Protein AF-A0A6V7T6S8-F1 (afdb_monomer)

Sequence (263 aa):
MEHEAKELEKKAESLSKKDFFSSFFGTDNTDEVINCYSMAANQYKLAHKWKEAASCILKNAALYKKNSETSYCANAYLEAGNITKKYDKLEAIKYIEEAVKMYATIGRFSNCGKCERNIAEIYEDLFDYNSASSYYKKAAYYFEMDEYSKSVYTQCIYGARDYYIKAGILHIVIGDIVNAKISIDKYSSNDPRFASSREKKFLDNIIDAITEQNIEYFEEIVHEYDRVTKLDNWKIYFLYNIKSKLNVEGNVELTPDGGVDLT

Radius of gyration: 24.43 Å; Cα contacts (8 Å, |Δi|>4): 330; chains: 1; bounding box: 67×34×64 Å

Solvent-a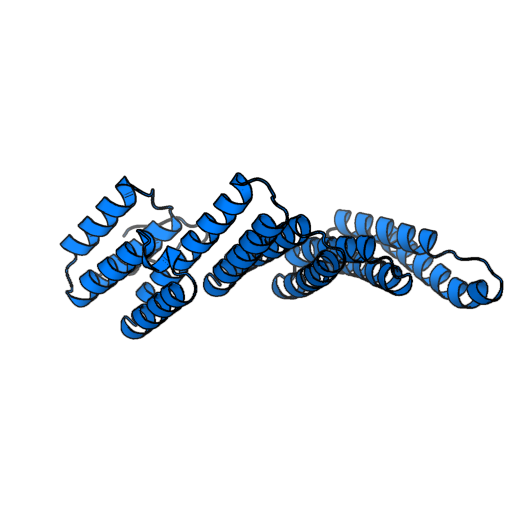ccessible surface area (backbone atoms only — not comparable to full-atom values): 13334 Å² total; per-residue (Å²): 85,61,70,57,18,53,52,29,41,53,49,22,54,54,48,56,59,44,36,72,59,26,63,77,73,77,48,84,55,63,69,61,30,41,49,26,23,52,53,17,20,53,27,18,52,77,57,71,35,43,70,61,16,24,49,29,31,47,55,39,21,52,51,26,53,73,70,67,36,52,72,61,18,20,52,28,26,38,51,24,12,64,42,28,47,78,82,36,59,72,64,12,42,58,31,29,51,52,16,30,56,41,27,51,74,75,66,37,29,57,56,26,15,53,40,31,37,51,47,13,54,51,26,49,78,66,70,37,24,66,59,14,18,54,28,16,46,54,12,22,52,27,17,58,75,56,73,39,61,69,68,60,27,49,50,24,51,51,47,20,50,54,22,48,45,54,39,41,52,50,35,46,58,74,66,43,59,67,61,23,51,54,51,47,52,50,48,26,72,74,32,65,71,46,54,76,29,69,59,46,53,49,53,51,51,45,53,50,21,60,75,69,68,33,64,69,58,38,51,50,53,52,54,58,44,38,74,78,50,76,69,50,72,70,58,49,53,52,52,48,55,42,51,42,67,75,63,72,78,72,85,73,73,79,47,99,83,75,54,82,68,88,117

Nearest PDB structures (foldseek):
  3j97-assembly1_H  TM=6.252E-01  e=2.399E-10  Rattus norvegicus
  6ip1-assembly1_E  TM=6.491E-01  e=1.660E-08  Bos taurus
  8w15-assembly1_B  TM=5.014E-01  e=2.056E-05  Homo sapiens
  6x9o-assembly1_B  TM=4.034E-01  e=4.424E-05  Homo sapiens
  5a7d-assembly2_E  TM=4.575E-01  e=3.518E-04  Drosophila melanogaster

Organism: Plasmodium vinckei (NCBI:txid5860)

pLDDT: mean 86.21, std 13.34, range [36.72, 98.06]

Foldseek 3Di:
DLVQLVVLLVVLVVVVVVQVVCVVVPDHCLVVSLVSLCVSLVVCVVVVVLVSSLVSLVVNLVSCVVVVVLVSNLVSLLVSLVSCCVPHLVVSLVSLVSSLVSCVVVVVLLSNLVSLQVNLVSCVVVVNLVSSLVSLVSSLVSCVVVVHPPVSSVVSNVRSLVSLLSVLLVQVLVVPLVVSVVSLVVSCVVPVCSVPDLSSVLSVQLSVCVVVLPLVSLVVSVVVCCVPPNDDLSRVVSSVSSSCVSVPDDDWDADPVRDTDGD

InterPro domains:
  IPR000744 NSF attachment protein [PF14938] (4-156)
  IPR000744 NSF attachment protein [PF14938] (158-246)
  IPR000744 NSF attachment protein [PR00448] (1-17)
  IPR000744 NSF attachment protein [PR00448] (151-170)
  IPR000744 NSF attachment protein [PR00448] (192-212)
  IPR000744 NSF attachment protein [PR00448] (223-243)
  IPR000744 NSF attachment protein [PTHR13768] (1-156)
  IPR011990 Tetratricopeptide-like helical domain superfamily [G3DSA:1.25.40.10] (3-156)
  IPR011990 Tetratricopeptide-like helical domain superfamily [G3DSA:1.25.40.10] (157-252)
  IPR011990 Tetratricopeptide-like helical domain superfamily [SSF48452] (4-246)

Mean predicted aligned error: 8.75 Å

Structure (mmCIF, N/CA/C/O backbone):
data_AF-A0A6V7T6S8-F1
#
_entry.id   AF-A0A6V7T6S8-F1
#
loop_
_atom_site.group_PDB
_atom_site.id
_atom_site.type_symbol
_atom_site.label_atom_id
_atom_site.label_alt_id
_atom_site.label_comp_id
_atom_site.label_asym_id
_atom_site.label_entity_id
_atom_site.label_seq_id
_atom_site.pdbx_PDB_ins_code
_atom_site.Cartn_x
_atom_site.Cartn_y
_atom_site.Cartn_z
_atom_site.occupancy
_atom_site.B_iso_or_equiv
_atom_site.auth_seq_id
_atom_site.auth_comp_id
_atom_site.auth_asym_id
_atom_site.auth_atom_id
_atom_site.pdbx_PDB_model_num
ATOM 1 N N . MET A 1 1 ? -2.744 -5.510 -33.574 1.00 77.38 1 MET A N 1
ATOM 2 C CA . MET A 1 1 ? -2.360 -5.264 -32.168 1.00 77.38 1 MET A CA 1
ATOM 3 C C . MET A 1 1 ? -1.461 -6.379 -31.633 1.00 77.38 1 MET A C 1
ATOM 5 O O . MET A 1 1 ? -0.262 -6.167 -31.621 1.00 77.38 1 MET A O 1
ATOM 9 N N . GLU A 1 2 ? -1.943 -7.588 -31.297 1.00 85.81 2 GLU A N 1
ATOM 10 C CA . GLU A 1 2 ? -1.053 -8.632 -30.721 1.00 85.81 2 GLU A CA 1
ATOM 11 C C . GLU A 1 2 ? 0.060 -9.107 -31.678 1.00 85.81 2 GLU A C 1
ATOM 13 O O . GLU A 1 2 ? 1.218 -9.208 -31.283 1.00 85.81 2 GLU A O 1
ATOM 18 N N . HIS A 1 3 ? -0.270 -9.372 -32.946 1.00 89.62 3 HIS A N 1
ATOM 19 C CA . HIS A 1 3 ? 0.728 -9.779 -33.944 1.00 89.62 3 HIS A CA 1
ATOM 20 C C . HIS A 1 3 ? 1.826 -8.718 -34.123 1.00 89.62 3 HIS A C 1
ATOM 22 O O . HIS A 1 3 ? 3.004 -9.036 -34.200 1.00 89.62 3 HIS A O 1
ATOM 28 N N . GLU A 1 4 ? 1.435 -7.445 -34.141 1.00 91.69 4 GLU A N 1
ATOM 29 C CA . GLU A 1 4 ? 2.349 -6.309 -34.270 1.00 91.69 4 GLU A CA 1
ATOM 30 C C . GLU A 1 4 ? 3.274 -6.178 -33.050 1.00 91.69 4 GLU A C 1
ATOM 32 O O . GLU A 1 4 ? 4.472 -5.967 -33.212 1.00 91.69 4 GLU A O 1
ATOM 37 N N . ALA A 1 5 ? 2.748 -6.396 -31.838 1.00 91.94 5 ALA A N 1
ATOM 38 C CA . ALA A 1 5 ? 3.545 -6.422 -30.611 1.00 91.94 5 ALA A CA 1
ATOM 39 C C . ALA A 1 5 ? 4.630 -7.512 -30.650 1.00 91.94 5 ALA A C 1
ATOM 41 O O . ALA A 1 5 ? 5.790 -7.243 -30.346 1.00 91.94 5 ALA A O 1
ATOM 42 N N . LYS A 1 6 ? 4.273 -8.723 -31.099 1.00 93.81 6 LYS A N 1
ATOM 43 C CA . LYS A 1 6 ? 5.211 -9.851 -31.232 1.00 93.81 6 LYS A CA 1
ATOM 44 C C . LYS A 1 6 ? 6.320 -9.577 -32.245 1.00 93.81 6 LYS A C 1
ATOM 46 O O . LYS A 1 6 ? 7.467 -9.948 -32.011 1.00 93.81 6 LYS A O 1
ATOM 51 N N . GLU A 1 7 ? 6.002 -8.933 -33.364 1.00 94.44 7 GLU A N 1
ATOM 52 C CA . GLU A 1 7 ? 7.012 -8.559 -34.360 1.00 94.44 7 GLU A CA 1
ATOM 53 C C . GLU A 1 7 ? 7.973 -7.488 -33.820 1.00 94.44 7 GLU A C 1
ATOM 55 O O . GLU A 1 7 ? 9.185 -7.590 -34.024 1.00 94.44 7 GLU A O 1
ATOM 60 N N . LEU A 1 8 ? 7.466 -6.515 -33.056 1.00 94.06 8 LEU A N 1
ATOM 61 C CA . LEU A 1 8 ? 8.294 -5.513 -32.376 1.00 94.06 8 LEU A CA 1
ATOM 62 C C . LEU A 1 8 ? 9.219 -6.140 -31.320 1.00 94.06 8 LEU A C 1
ATOM 64 O O . LEU A 1 8 ? 10.395 -5.780 -31.259 1.00 94.06 8 LEU A O 1
ATOM 68 N N . GLU A 1 9 ? 8.738 -7.110 -30.538 1.00 92.94 9 GLU A N 1
ATOM 69 C CA . GLU A 1 9 ? 9.584 -7.851 -29.591 1.00 92.94 9 GLU A CA 1
ATOM 70 C C . GLU A 1 9 ? 10.680 -8.649 -30.297 1.00 92.94 9 GLU A C 1
ATOM 72 O O . GLU A 1 9 ? 11.847 -8.548 -29.923 1.00 92.94 9 GLU A O 1
ATOM 77 N N . LYS A 1 10 ? 10.340 -9.399 -31.353 1.00 93.56 10 LYS A N 1
ATOM 78 C CA . LYS A 1 10 ? 11.342 -10.134 -32.142 1.00 93.56 10 LYS A CA 1
ATOM 79 C C . LYS A 1 10 ? 12.384 -9.190 -32.732 1.00 93.56 10 LYS A C 1
ATOM 81 O O . LYS A 1 10 ? 13.574 -9.517 -32.736 1.00 93.56 10 LYS A O 1
ATOM 86 N N . LYS A 1 11 ? 11.959 -8.014 -33.214 1.00 93.25 11 LYS A N 1
ATOM 87 C CA . LYS A 1 11 ? 12.875 -6.975 -33.695 1.00 93.25 11 LYS A CA 1
ATOM 88 C C . LYS A 1 11 ? 13.818 -6.542 -32.569 1.00 93.25 11 LYS A C 1
ATOM 90 O O . LYS A 1 11 ? 15.031 -6.591 -32.776 1.00 93.25 11 LYS A O 1
ATOM 95 N N . ALA A 1 12 ? 13.294 -6.212 -31.388 1.00 90.81 12 ALA A N 1
ATOM 96 C CA . ALA A 1 12 ? 14.090 -5.829 -30.220 1.00 90.81 12 ALA A CA 1
ATOM 97 C C . ALA A 1 12 ? 15.101 -6.920 -29.814 1.00 90.81 12 ALA A C 1
ATOM 99 O O . ALA A 1 12 ? 16.275 -6.634 -29.592 1.00 90.81 12 ALA A O 1
ATOM 100 N N . GLU A 1 13 ? 14.683 -8.187 -29.793 1.00 89.88 13 GLU A N 1
ATOM 101 C CA . GLU A 1 13 ? 15.552 -9.328 -29.474 1.00 89.88 13 GLU A CA 1
ATOM 102 C C . GLU A 1 13 ? 16.649 -9.538 -30.524 1.00 89.88 13 GLU A C 1
ATOM 104 O O . GLU A 1 13 ? 17.791 -9.861 -30.188 1.00 89.88 13 GLU A O 1
ATOM 109 N N . SER A 1 14 ? 16.330 -9.328 -31.803 1.00 88.62 14 SER A N 1
ATOM 110 C CA . SER A 1 14 ? 17.313 -9.411 -32.887 1.00 88.62 14 SER A CA 1
ATOM 111 C C . SER A 1 14 ? 18.355 -8.290 -32.817 1.00 88.62 14 SER A C 1
ATOM 113 O O . SER A 1 14 ? 19.535 -8.543 -33.065 1.00 88.62 14 SER A O 1
ATOM 115 N N . LEU A 1 15 ? 17.935 -7.077 -32.443 1.00 85.75 15 LEU A N 1
ATOM 116 C CA . LEU A 1 15 ? 18.810 -5.921 -32.255 1.00 85.75 15 LEU A CA 1
ATOM 117 C C . LEU A 1 15 ? 19.703 -6.107 -31.024 1.00 85.75 15 LEU A C 1
ATOM 119 O O . LEU A 1 15 ? 20.914 -5.954 -31.127 1.00 85.75 15 LEU A O 1
ATOM 123 N N . SER A 1 16 ? 19.147 -6.595 -29.914 1.00 80.19 16 SER A N 1
ATOM 124 C CA . SER A 1 16 ? 19.915 -6.875 -28.696 1.00 80.19 16 SER A CA 1
ATOM 125 C C . SER A 1 16 ? 21.007 -7.938 -28.906 1.00 80.19 16 SER A C 1
ATOM 127 O O . SER A 1 16 ? 22.102 -7.835 -28.353 1.00 80.19 16 SER A O 1
ATOM 129 N N . LYS A 1 17 ? 20.766 -8.943 -29.764 1.00 76.81 17 LYS A N 1
ATOM 130 C CA . LYS A 1 17 ? 21.809 -9.907 -30.173 1.00 76.81 17 LYS A CA 1
ATOM 131 C C . LYS A 1 17 ? 22.908 -9.260 -31.016 1.00 76.81 17 LYS A C 1
ATOM 133 O O . LYS A 1 17 ? 24.058 -9.681 -30.924 1.00 76.81 17 LYS A O 1
ATOM 138 N N . LYS A 1 18 ? 22.568 -8.263 -31.838 1.00 68.56 18 LYS A N 1
ATOM 139 C CA . LYS A 1 18 ? 23.548 -7.496 -32.617 1.00 68.56 18 LYS A CA 1
ATOM 140 C C . LYS A 1 18 ? 24.377 -6.577 -31.726 1.00 68.56 18 LYS A C 1
ATOM 142 O O . LYS A 1 18 ? 25.571 -6.499 -31.980 1.00 68.56 18 LYS A O 1
ATOM 147 N N . ASP A 1 19 ? 23.812 -6.014 -30.656 1.00 62.97 19 ASP A N 1
ATOM 148 C CA . ASP A 1 19 ? 24.550 -5.193 -29.678 1.00 62.97 19 ASP A CA 1
ATOM 149 C C . ASP A 1 19 ? 25.737 -5.936 -29.046 1.00 62.97 19 ASP A C 1
ATOM 151 O O . ASP A 1 19 ? 26.791 -5.345 -28.808 1.00 62.97 19 ASP A O 1
ATOM 155 N N . PHE A 1 20 ? 25.624 -7.256 -28.845 1.00 60.56 20 PHE A N 1
ATOM 156 C CA . PHE A 1 20 ? 26.743 -8.084 -28.375 1.00 60.56 20 PHE A CA 1
ATOM 157 C C . PHE A 1 20 ? 27.923 -8.111 -29.364 1.00 60.56 20 PHE A C 1
ATOM 159 O O . PHE A 1 20 ? 29.077 -8.159 -28.946 1.00 60.56 20 PHE A O 1
ATOM 166 N N . PHE A 1 21 ? 27.649 -8.046 -30.671 1.00 61.41 21 PHE A N 1
ATOM 167 C CA . PHE A 1 21 ? 28.676 -7.993 -31.714 1.00 61.41 21 PHE A CA 1
ATOM 168 C C . PHE A 1 21 ? 29.102 -6.556 -32.051 1.00 61.41 21 PHE A C 1
ATOM 170 O O . PHE A 1 21 ? 30.275 -6.322 -32.326 1.00 61.41 21 PHE A O 1
ATOM 177 N N . SER A 1 22 ? 28.193 -5.579 -32.015 1.00 59.53 22 SER A N 1
ATOM 178 C CA . SER A 1 22 ? 28.455 -4.190 -32.411 1.00 59.53 22 SER A CA 1
ATOM 179 C C . SER A 1 22 ? 29.124 -3.358 -31.318 1.00 59.53 22 SER A C 1
ATOM 181 O O . SER A 1 22 ? 29.887 -2.452 -31.647 1.00 59.53 22 SER A O 1
ATOM 183 N N . SER A 1 23 ? 28.978 -3.722 -30.037 1.00 59.00 23 SER A N 1
ATOM 184 C CA . SER A 1 23 ? 29.778 -3.148 -28.944 1.00 59.00 23 SER A CA 1
ATOM 185 C C . SER A 1 23 ? 31.283 -3.430 -29.099 1.00 59.00 23 SER A C 1
ATOM 187 O O . SER A 1 23 ? 32.091 -2.725 -28.501 1.00 59.00 23 SER A O 1
ATOM 189 N N . PHE A 1 24 ? 31.670 -4.416 -29.921 1.00 59.53 24 PHE A N 1
ATOM 190 C CA . PHE A 1 24 ? 33.062 -4.691 -30.301 1.00 59.53 24 PHE A CA 1
ATOM 191 C C . PHE A 1 24 ? 33.556 -3.797 -31.459 1.00 59.53 24 PHE A C 1
ATOM 193 O O . PHE A 1 24 ? 34.758 -3.628 -31.641 1.00 59.53 24 PHE A O 1
ATOM 200 N N . PHE A 1 25 ? 32.636 -3.193 -32.222 1.00 60.91 25 PHE A N 1
ATOM 201 C CA . PHE A 1 25 ? 32.912 -2.342 -33.390 1.00 60.91 25 PHE A CA 1
ATOM 202 C C . PHE A 1 25 ? 32.383 -0.897 -33.243 1.00 60.91 25 PHE A C 1
ATOM 204 O O . PHE A 1 25 ? 32.405 -0.135 -34.206 1.00 60.91 25 PHE A O 1
ATOM 211 N N . GLY A 1 26 ? 31.937 -0.499 -32.045 1.00 55.06 26 GLY A N 1
ATOM 212 C CA . GLY A 1 26 ? 31.618 0.890 -31.692 1.00 55.06 26 GLY A CA 1
ATOM 213 C C . GLY A 1 26 ? 30.233 1.417 -32.098 1.00 55.06 26 GLY A C 1
ATOM 214 O O . GLY A 1 26 ? 30.062 2.630 -32.144 1.00 55.06 26 GLY A O 1
ATOM 215 N N . THR A 1 27 ? 29.244 0.561 -32.386 1.00 60.28 27 THR A N 1
ATOM 216 C CA . THR A 1 27 ? 27.845 0.983 -32.646 1.00 60.28 27 THR A CA 1
ATOM 217 C C . THR A 1 27 ? 26.900 0.445 -31.566 1.00 60.28 27 THR A C 1
ATOM 219 O O . THR A 1 27 ? 26.803 -0.768 -31.386 1.00 60.28 27 THR A O 1
ATOM 222 N N . ASP A 1 28 ? 26.220 1.339 -30.842 1.00 73.38 28 ASP A N 1
ATOM 223 C CA . ASP A 1 28 ? 25.264 1.024 -29.767 1.00 73.38 28 ASP A CA 1
ATOM 224 C C . ASP A 1 28 ? 23.825 1.245 -30.262 1.00 73.38 28 ASP A C 1
ATOM 226 O O . ASP A 1 28 ? 23.489 2.354 -30.676 1.00 73.38 28 ASP A O 1
ATOM 230 N N . ASN A 1 29 ? 22.983 0.202 -30.248 1.00 83.12 29 ASN A N 1
ATOM 231 C CA . ASN A 1 29 ? 21.572 0.299 -30.648 1.00 83.12 29 ASN A CA 1
ATOM 232 C C . ASN A 1 29 ? 20.609 0.225 -29.449 1.00 83.12 29 ASN A C 1
ATOM 234 O O . ASN A 1 29 ? 19.413 -0.015 -29.647 1.00 83.12 29 ASN A O 1
ATOM 238 N N . THR A 1 30 ? 21.091 0.431 -28.216 1.00 86.50 30 THR A N 1
ATOM 239 C CA . THR A 1 30 ? 20.282 0.254 -26.997 1.00 86.50 30 THR A CA 1
ATOM 240 C C . THR A 1 30 ? 18.994 1.086 -27.015 1.00 86.50 30 THR A C 1
ATOM 242 O O . THR A 1 30 ? 17.927 0.567 -26.678 1.00 86.50 30 THR A O 1
ATOM 245 N N . ASP A 1 31 ? 19.048 2.332 -27.490 1.00 88.81 31 ASP A N 1
ATOM 246 C CA . ASP A 1 31 ? 17.866 3.199 -27.598 1.00 88.81 31 ASP A CA 1
ATOM 247 C C . ASP A 1 31 ? 16.812 2.643 -28.567 1.00 88.81 31 ASP A C 1
ATOM 249 O O . ASP A 1 31 ? 15.607 2.711 -28.301 1.00 88.81 31 ASP A O 1
ATOM 253 N N . GLU A 1 32 ? 17.241 2.036 -29.679 1.00 90.31 32 GLU A N 1
ATOM 254 C CA . GLU A 1 32 ? 16.318 1.415 -30.632 1.00 90.31 32 GLU A CA 1
ATOM 255 C C . GLU A 1 32 ? 15.654 0.172 -30.021 1.00 90.31 32 GLU A C 1
ATOM 257 O O . GLU A 1 32 ? 14.447 -0.034 -30.197 1.00 90.31 32 GLU A O 1
ATOM 262 N N . VAL A 1 33 ? 16.409 -0.627 -29.257 1.00 92.06 33 VAL A N 1
ATOM 263 C CA . VAL A 1 33 ? 15.882 -1.788 -28.521 1.00 92.06 33 VAL A CA 1
ATOM 264 C C . VAL A 1 33 ? 14.830 -1.344 -27.500 1.00 92.06 33 VAL A C 1
ATOM 266 O O . VAL A 1 33 ? 13.722 -1.891 -27.483 1.00 92.06 33 VAL A O 1
ATOM 269 N N . ILE A 1 34 ? 15.142 -0.324 -26.694 1.00 93.31 34 ILE A N 1
ATOM 270 C CA . ILE A 1 34 ? 14.240 0.238 -25.677 1.00 93.31 34 ILE A CA 1
ATOM 271 C C . ILE A 1 34 ? 12.950 0.760 -26.315 1.00 93.31 34 ILE A C 1
ATOM 273 O O . ILE A 1 34 ? 11.844 0.505 -25.814 1.00 93.31 34 ILE A O 1
ATOM 277 N N . ASN A 1 35 ? 13.068 1.470 -27.440 1.00 94.69 35 ASN A N 1
ATOM 278 C CA . ASN A 1 35 ? 11.917 1.988 -28.168 1.00 94.69 35 ASN A CA 1
ATOM 279 C C . ASN A 1 35 ? 11.035 0.849 -28.709 1.00 94.69 35 ASN A C 1
ATOM 281 O O . ASN A 1 35 ? 9.816 0.880 -28.532 1.00 94.69 35 ASN A O 1
ATOM 285 N N . CYS A 1 36 ? 11.631 -0.201 -29.286 1.00 95.38 36 CYS A N 1
ATOM 286 C CA . CYS A 1 36 ? 10.880 -1.357 -29.786 1.00 95.38 36 CYS A CA 1
ATOM 287 C C . CYS A 1 36 ? 10.079 -2.049 -28.671 1.00 95.38 36 CYS A C 1
ATOM 289 O O . CYS A 1 36 ? 8.886 -2.303 -28.847 1.00 95.38 36 CYS A O 1
ATOM 291 N N . TYR A 1 37 ? 10.688 -2.297 -27.506 1.00 96.75 37 TYR A N 1
ATOM 292 C CA . TYR A 1 37 ? 9.973 -2.862 -26.355 1.00 96.75 37 TYR A CA 1
ATOM 293 C C . TYR A 1 37 ? 8.897 -1.920 -25.803 1.00 96.75 37 TYR A C 1
ATOM 295 O O . TYR A 1 37 ? 7.829 -2.386 -25.413 1.00 96.75 37 TYR A O 1
ATOM 303 N N . SER A 1 38 ? 9.123 -0.603 -25.811 1.00 95.94 38 SER A N 1
ATOM 304 C CA . SER A 1 38 ? 8.117 0.381 -25.377 1.00 95.94 38 SER A CA 1
ATOM 305 C C . SER A 1 38 ? 6.891 0.378 -26.296 1.00 95.94 38 SER A C 1
ATOM 307 O O . SER A 1 38 ? 5.747 0.355 -25.832 1.00 95.94 38 SER A O 1
ATOM 309 N N . MET A 1 39 ? 7.116 0.338 -27.612 1.00 96.25 39 MET A N 1
ATOM 310 C CA . MET A 1 39 ? 6.049 0.215 -28.605 1.00 96.25 39 MET A CA 1
ATOM 311 C C . MET A 1 39 ? 5.309 -1.122 -28.466 1.00 96.25 39 MET A C 1
ATOM 313 O O . MET A 1 39 ? 4.076 -1.135 -28.461 1.00 96.25 39 MET A O 1
ATOM 317 N N . ALA A 1 40 ? 6.037 -2.230 -28.284 1.00 96.69 40 ALA A N 1
ATOM 318 C CA . ALA A 1 40 ? 5.445 -3.547 -28.055 1.00 96.69 40 ALA A CA 1
ATOM 319 C C . ALA A 1 40 ? 4.580 -3.569 -26.786 1.00 96.69 40 ALA A C 1
ATOM 321 O O . ALA A 1 40 ? 3.434 -4.017 -26.834 1.00 96.69 40 ALA A O 1
ATOM 322 N N . ALA A 1 41 ? 5.070 -3.005 -25.676 1.00 96.69 41 ALA A N 1
ATOM 323 C CA . ALA A 1 41 ? 4.318 -2.895 -24.429 1.00 96.69 41 ALA A CA 1
ATOM 324 C C . ALA A 1 41 ? 3.001 -2.134 -24.624 1.00 96.69 41 ALA A C 1
ATOM 326 O O . ALA A 1 41 ? 1.958 -2.566 -24.134 1.00 96.69 41 ALA A O 1
ATOM 327 N N . ASN A 1 42 ? 3.018 -1.026 -25.370 1.00 96.06 42 ASN A N 1
ATOM 328 C CA . ASN A 1 42 ? 1.811 -0.255 -25.661 1.00 96.06 42 ASN A CA 1
ATOM 329 C C . ASN A 1 42 ? 0.811 -1.042 -26.519 1.00 96.06 42 ASN A C 1
ATOM 331 O O . ASN A 1 42 ? -0.381 -1.043 -26.213 1.00 96.06 42 ASN A O 1
ATOM 335 N N . GLN A 1 43 ? 1.284 -1.784 -27.522 1.00 97.00 43 GLN A N 1
ATOM 336 C CA . GLN A 1 43 ? 0.429 -2.666 -28.322 1.00 97.00 43 GLN A CA 1
ATOM 337 C C . GLN A 1 43 ? -0.170 -3.809 -27.485 1.00 97.00 43 GLN A C 1
ATOM 339 O O . GLN A 1 43 ? -1.355 -4.123 -27.622 1.00 97.00 43 GLN A O 1
ATOM 344 N N . TYR A 1 44 ? 0.602 -4.390 -26.563 1.00 97.00 44 TYR A N 1
ATOM 345 C CA . TYR A 1 44 ? 0.093 -5.389 -25.622 1.00 97.00 44 TYR A CA 1
ATOM 346 C C . TYR A 1 44 ? -0.939 -4.808 -24.647 1.00 97.00 44 TYR A C 1
ATOM 348 O O . TYR A 1 44 ? -1.956 -5.456 -24.395 1.00 97.00 44 TYR A O 1
ATOM 356 N N . LYS A 1 45 ? -0.752 -3.573 -24.155 1.00 95.44 45 LYS A N 1
ATOM 357 C CA . LYS A 1 45 ? -1.763 -2.873 -23.340 1.00 95.44 45 LYS A CA 1
ATOM 358 C C . LYS A 1 45 ? -3.078 -2.695 -24.107 1.00 95.44 45 LYS A C 1
ATOM 360 O O . LYS A 1 45 ? -4.130 -2.977 -23.542 1.00 95.44 45 LYS A O 1
ATOM 365 N N . LEU A 1 46 ? -3.023 -2.278 -25.378 1.00 95.12 46 LEU A N 1
ATOM 366 C CA . LEU A 1 46 ? -4.209 -2.140 -26.242 1.00 95.12 46 LEU A CA 1
ATOM 367 C C . LEU A 1 46 ? -4.894 -3.487 -26.515 1.00 95.12 46 LEU A C 1
ATOM 369 O O . LEU A 1 46 ? -6.112 -3.555 -26.642 1.00 95.12 46 LEU A O 1
ATOM 373 N N . ALA A 1 47 ? -4.120 -4.571 -26.561 1.00 95.56 47 ALA A N 1
ATOM 374 C CA . ALA A 1 47 ? -4.631 -5.932 -26.693 1.00 95.56 47 ALA A CA 1
ATOM 375 C C . ALA A 1 47 ? -5.073 -6.568 -25.355 1.00 95.56 47 ALA A C 1
ATOM 377 O O . ALA A 1 47 ? -5.401 -7.752 -25.337 1.00 95.56 47 ALA A O 1
ATOM 378 N N . HIS A 1 48 ? -5.058 -5.827 -24.236 1.00 94.56 48 HIS A N 1
ATOM 379 C CA . HIS A 1 48 ? -5.336 -6.330 -22.878 1.00 94.56 48 HIS A CA 1
ATOM 380 C C . HIS A 1 48 ? -4.425 -7.491 -22.420 1.00 94.56 48 HIS A C 1
ATOM 382 O O . HIS A 1 48 ? -4.757 -8.250 -21.508 1.00 94.56 48 HIS A O 1
ATOM 388 N N . LYS A 1 49 ? -3.240 -7.612 -23.023 1.00 96.19 49 LYS A N 1
ATOM 389 C CA . LYS A 1 49 ? -2.200 -8.597 -22.702 1.00 96.19 49 LYS A CA 1
ATOM 390 C C . LYS A 1 49 ? -1.251 -8.030 -21.646 1.00 96.19 49 LYS A C 1
ATOM 392 O O . LYS A 1 49 ? -0.131 -7.609 -21.927 1.00 96.19 49 LYS A O 1
ATOM 397 N N . TRP A 1 50 ? -1.747 -7.920 -20.413 1.00 96.56 50 TRP A N 1
ATOM 398 C CA . TRP A 1 50 ? -1.049 -7.200 -19.339 1.00 96.56 50 TRP A CA 1
ATOM 399 C C . TRP A 1 50 ? 0.271 -7.852 -18.910 1.00 96.56 50 TRP A C 1
ATOM 401 O O . TRP A 1 50 ? 1.216 -7.136 -18.581 1.00 96.56 50 TRP A O 1
ATOM 411 N N . LYS A 1 51 ? 0.355 -9.188 -18.929 1.00 96.75 51 LYS A N 1
ATOM 412 C CA . LYS A 1 51 ? 1.569 -9.929 -18.546 1.00 96.75 51 LYS A CA 1
ATOM 413 C C . LYS A 1 51 ? 2.702 -9.673 -19.536 1.00 96.75 51 LYS A C 1
ATOM 415 O O . LYS A 1 51 ? 3.822 -9.364 -19.143 1.00 96.75 51 LYS A O 1
ATOM 420 N N . GLU A 1 52 ? 2.383 -9.740 -20.820 1.00 96.69 52 GLU A N 1
ATOM 421 C CA . GLU A 1 52 ? 3.299 -9.499 -21.928 1.00 96.69 52 GLU A CA 1
ATOM 422 C C . GLU A 1 52 ? 3.747 -8.030 -21.956 1.00 96.69 52 GLU A C 1
ATOM 424 O O . GLU A 1 52 ? 4.940 -7.747 -22.060 1.00 96.69 52 GLU A O 1
ATOM 429 N N . ALA A 1 53 ? 2.818 -7.092 -21.731 1.00 96.94 53 ALA A N 1
ATOM 430 C CA . ALA A 1 53 ? 3.147 -5.675 -21.592 1.00 96.94 53 ALA A CA 1
ATOM 431 C C . ALA A 1 53 ? 4.126 -5.412 -20.436 1.00 96.94 53 ALA A C 1
ATOM 433 O O . ALA A 1 53 ? 5.113 -4.701 -20.620 1.00 96.94 53 ALA A O 1
ATOM 434 N N . ALA A 1 54 ? 3.880 -5.993 -19.255 1.00 97.25 54 ALA A N 1
ATOM 435 C CA . ALA A 1 54 ? 4.782 -5.863 -18.112 1.00 97.25 54 ALA A CA 1
ATOM 436 C C . ALA A 1 54 ? 6.161 -6.473 -18.411 1.00 97.25 54 ALA A C 1
ATOM 438 O O . ALA A 1 54 ? 7.178 -5.860 -18.095 1.00 97.25 54 ALA A O 1
ATOM 439 N N . SER A 1 55 ? 6.206 -7.629 -19.082 1.00 96.69 55 SER A N 1
ATOM 440 C CA . SER A 1 55 ? 7.459 -8.275 -19.487 1.00 96.69 55 SER A CA 1
ATOM 441 C C . SER A 1 55 ? 8.306 -7.380 -20.400 1.00 96.69 55 SER A C 1
ATOM 443 O O . SER A 1 55 ? 9.494 -7.204 -20.135 1.00 96.69 55 SER A O 1
ATOM 445 N N . CYS A 1 56 ? 7.703 -6.743 -21.411 1.00 97.06 56 CYS A N 1
ATOM 446 C CA . CYS A 1 56 ? 8.382 -5.757 -22.262 1.00 97.06 56 CYS A CA 1
ATOM 447 C C . CYS A 1 56 ? 9.002 -4.607 -21.448 1.00 97.06 56 CYS A C 1
ATOM 449 O O . CYS A 1 56 ? 10.168 -4.265 -21.639 1.00 97.06 56 CYS A O 1
ATOM 451 N N . ILE A 1 57 ? 8.245 -4.024 -20.512 1.00 97.75 57 ILE A N 1
ATOM 452 C CA . ILE A 1 57 ? 8.738 -2.917 -19.679 1.00 97.75 57 ILE A CA 1
ATOM 453 C C . ILE 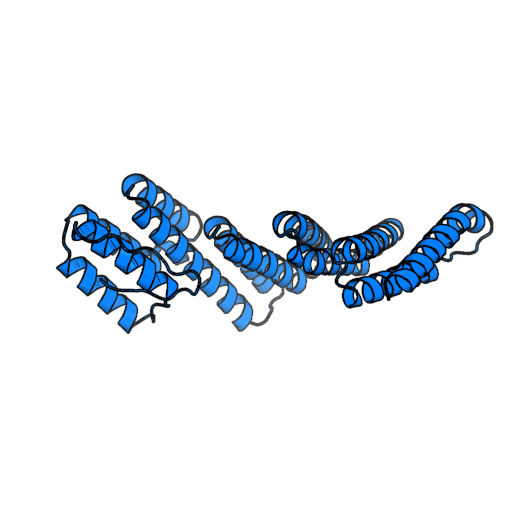A 1 57 ? 9.862 -3.376 -18.736 1.00 97.75 57 ILE A C 1
ATOM 455 O O . ILE A 1 57 ? 10.839 -2.654 -18.547 1.00 97.75 57 ILE A O 1
ATOM 459 N N . LEU A 1 58 ? 9.788 -4.592 -18.189 1.00 97.06 58 LEU A N 1
ATOM 460 C CA . LEU A 1 58 ? 10.862 -5.156 -17.364 1.00 97.06 58 LEU A CA 1
ATOM 461 C C . LEU A 1 58 ? 12.143 -5.413 -18.173 1.00 97.06 58 LEU A C 1
ATOM 463 O O . LEU A 1 58 ? 13.240 -5.209 -17.650 1.00 97.06 58 LEU A O 1
ATOM 467 N N . LYS A 1 59 ? 12.026 -5.794 -19.455 1.00 95.94 59 LYS A N 1
ATOM 468 C CA . LYS A 1 59 ? 13.180 -5.870 -20.369 1.00 95.94 59 LYS A CA 1
ATOM 469 C C . LYS A 1 59 ? 13.831 -4.487 -20.538 1.00 95.94 59 LYS A C 1
ATOM 471 O O . LYS A 1 59 ? 15.053 -4.393 -20.452 1.00 95.94 59 LYS A O 1
ATOM 476 N N . ASN A 1 60 ? 13.043 -3.413 -20.655 1.00 95.44 60 ASN A N 1
ATOM 477 C CA . ASN A 1 60 ? 13.570 -2.039 -20.655 1.00 95.44 60 ASN A CA 1
ATOM 478 C C . ASN A 1 60 ? 14.252 -1.666 -19.337 1.00 95.44 60 ASN A C 1
ATOM 480 O O . ASN A 1 60 ? 15.360 -1.135 -19.353 1.00 95.44 60 ASN A O 1
ATOM 484 N N . ALA A 1 61 ? 13.642 -1.988 -18.194 1.00 95.81 61 ALA A N 1
ATOM 485 C CA . ALA A 1 61 ? 14.245 -1.744 -16.884 1.00 95.81 61 ALA A CA 1
ATOM 486 C C . ALA A 1 61 ? 15.622 -2.425 -16.751 1.00 95.81 61 ALA A C 1
ATOM 488 O O . ALA A 1 61 ? 16.571 -1.820 -16.254 1.00 95.81 61 ALA A O 1
ATOM 489 N N . ALA A 1 62 ? 15.768 -3.655 -17.256 1.00 93.88 62 ALA A N 1
ATOM 490 C CA . ALA A 1 62 ? 17.046 -4.363 -17.263 1.00 93.88 62 ALA A CA 1
ATOM 491 C C . ALA A 1 62 ? 18.115 -3.662 -18.125 1.00 93.88 62 ALA A C 1
ATOM 493 O O . ALA A 1 62 ? 19.277 -3.597 -17.716 1.00 93.88 62 ALA A O 1
ATOM 494 N N . LEU A 1 63 ? 17.729 -3.101 -19.278 1.00 92.12 63 LEU A N 1
ATOM 495 C CA . LEU A 1 63 ? 18.627 -2.318 -20.137 1.00 92.12 63 LEU A CA 1
ATOM 496 C C . LEU A 1 63 ? 19.064 -1.019 -19.451 1.00 92.12 63 LEU A C 1
ATOM 498 O O . LEU A 1 63 ? 20.263 -0.764 -19.342 1.00 92.12 63 LEU A O 1
ATOM 502 N N . TYR A 1 64 ? 18.124 -0.260 -18.881 1.00 94.50 64 TYR A N 1
ATOM 503 C CA . TYR A 1 64 ? 18.446 0.946 -18.111 1.00 94.50 64 TYR A CA 1
ATOM 504 C C . TYR A 1 64 ? 19.373 0.649 -16.931 1.00 94.50 64 TYR A C 1
ATOM 506 O O . TYR A 1 64 ? 20.318 1.392 -16.669 1.00 94.50 64 TYR A O 1
ATOM 514 N N . LYS A 1 65 ? 19.156 -0.474 -16.236 1.00 92.56 65 LYS A N 1
ATOM 515 C CA . LYS A 1 65 ? 20.030 -0.914 -15.144 1.00 92.56 65 LYS A CA 1
ATOM 516 C C . LYS A 1 65 ? 21.448 -1.216 -15.631 1.00 92.56 65 LYS A C 1
ATOM 518 O O . LYS A 1 65 ? 22.403 -0.827 -14.964 1.00 92.56 65 LYS A O 1
ATOM 523 N N . LYS A 1 66 ? 21.594 -1.879 -16.783 1.00 90.19 66 LYS A N 1
ATOM 524 C CA . LYS A 1 66 ? 22.898 -2.180 -17.396 1.00 90.19 66 LYS A CA 1
ATOM 525 C C . LYS A 1 66 ? 23.653 -0.903 -17.778 1.00 90.19 66 LYS A C 1
ATOM 527 O O . LYS A 1 66 ? 24.857 -0.827 -17.550 1.00 90.19 66 LYS A O 1
ATOM 532 N N . ASN A 1 67 ? 22.940 0.103 -18.275 1.00 89.25 67 ASN A N 1
ATOM 533 C CA . ASN A 1 67 ? 23.518 1.384 -18.687 1.00 89.25 67 ASN A CA 1
ATOM 534 C C . ASN A 1 67 ? 23.691 2.378 -17.523 1.00 89.25 67 ASN A C 1
ATOM 536 O O . ASN A 1 67 ? 24.067 3.524 -17.742 1.00 89.25 67 ASN A O 1
ATOM 540 N N . SER A 1 68 ? 23.458 1.950 -16.274 1.00 90.31 68 SER A N 1
ATOM 541 C CA . SER A 1 68 ? 23.524 2.802 -15.073 1.00 90.31 68 SER A CA 1
ATOM 542 C C . SER A 1 68 ? 22.559 4.000 -15.097 1.00 90.31 68 SER A C 1
ATOM 544 O O . SER A 1 68 ? 22.756 5.001 -14.408 1.00 90.31 68 SER A O 1
ATOM 546 N N . GLU A 1 69 ? 21.464 3.884 -15.847 1.00 92.62 69 GLU A N 1
ATOM 547 C CA . GLU A 1 69 ? 20.422 4.897 -15.977 1.00 92.62 69 GLU A CA 1
ATOM 548 C C . GLU A 1 69 ? 19.355 4.758 -14.880 1.00 92.62 69 GLU A C 1
ATOM 550 O O . GLU A 1 69 ? 18.190 4.430 -15.119 1.00 92.62 69 GLU A O 1
ATOM 555 N N . THR A 1 70 ? 19.747 5.018 -13.632 1.00 94.25 70 THR A N 1
ATOM 556 C CA . THR A 1 70 ? 18.909 4.760 -12.446 1.00 94.25 70 THR A CA 1
ATOM 557 C C . THR A 1 70 ? 17.547 5.463 -12.485 1.00 94.25 70 THR A C 1
ATOM 559 O O . THR A 1 70 ? 16.549 4.882 -12.066 1.00 94.25 70 THR A O 1
ATOM 562 N N . SER A 1 71 ? 17.472 6.690 -13.018 1.00 94.44 71 SER A N 1
ATOM 563 C CA . SER A 1 71 ? 16.200 7.430 -13.109 1.00 94.44 71 SER A CA 1
ATOM 564 C C . SER A 1 71 ? 15.201 6.761 -14.060 1.00 94.44 71 SER A C 1
ATOM 566 O O . SER A 1 71 ? 14.030 6.611 -13.711 1.00 94.44 71 SER A O 1
ATOM 568 N N . TYR A 1 72 ? 15.653 6.341 -15.245 1.00 95.12 72 TYR A N 1
ATOM 569 C CA . TYR A 1 72 ? 14.801 5.665 -16.225 1.00 95.12 72 TYR A CA 1
ATOM 570 C C . TYR A 1 72 ? 14.432 4.253 -15.766 1.00 95.12 72 TYR A C 1
ATOM 572 O O . TYR A 1 72 ? 13.277 3.848 -15.888 1.00 95.12 72 TYR A O 1
ATOM 580 N N . CYS A 1 73 ? 15.374 3.553 -15.132 1.00 96.62 73 CYS A N 1
ATOM 581 C CA . CYS A 1 73 ? 15.138 2.249 -14.523 1.00 96.62 73 CYS A CA 1
ATOM 582 C C . CYS A 1 73 ? 14.026 2.302 -13.458 1.00 96.62 73 CYS A C 1
ATOM 584 O O . CYS A 1 73 ? 13.083 1.513 -13.515 1.00 96.62 73 CYS A O 1
ATOM 586 N N . ALA A 1 74 ? 14.072 3.283 -12.548 1.00 96.94 74 ALA A N 1
ATOM 587 C CA . ALA A 1 74 ? 13.042 3.473 -11.523 1.00 96.94 74 ALA A CA 1
ATOM 588 C C . ALA A 1 74 ? 11.649 3.715 -12.134 1.00 96.94 74 ALA A C 1
ATOM 590 O O . ALA A 1 74 ? 10.669 3.101 -11.710 1.00 96.94 74 ALA A O 1
ATOM 591 N N . ASN A 1 75 ? 11.566 4.564 -13.167 1.00 96.69 75 ASN A N 1
ATOM 592 C CA . ASN A 1 75 ? 10.314 4.822 -13.884 1.00 96.69 75 ASN A CA 1
ATOM 593 C C . ASN A 1 75 ? 9.765 3.545 -14.543 1.00 96.69 75 ASN A C 1
ATOM 595 O O . ASN A 1 75 ? 8.569 3.276 -14.447 1.00 96.69 75 ASN A O 1
ATOM 599 N N . ALA A 1 76 ? 10.632 2.744 -15.173 1.00 97.38 76 ALA A N 1
ATOM 600 C CA . ALA A 1 76 ? 10.242 1.492 -15.816 1.00 97.38 76 ALA A CA 1
ATOM 601 C C . ALA A 1 76 ? 9.723 0.461 -14.797 1.00 97.38 76 ALA A C 1
ATOM 603 O O . ALA A 1 76 ? 8.692 -0.166 -15.033 1.00 97.38 76 ALA A O 1
ATOM 604 N N . TYR A 1 77 ? 10.366 0.324 -13.633 1.00 98.06 77 TYR A N 1
ATOM 605 C CA . TYR A 1 77 ? 9.867 -0.540 -12.556 1.00 98.06 77 TYR A CA 1
ATOM 606 C C . TYR A 1 77 ? 8.510 -0.078 -12.007 1.00 98.06 77 TYR A C 1
ATOM 608 O O . TYR A 1 77 ? 7.617 -0.904 -11.807 1.00 98.06 77 TYR A O 1
ATOM 616 N N . LEU A 1 78 ? 8.314 1.232 -11.825 1.00 97.44 78 LEU A N 1
ATOM 617 C CA . LEU A 1 78 ? 7.024 1.783 -11.404 1.00 97.44 78 LEU A CA 1
ATOM 618 C C . LEU A 1 78 ? 5.927 1.511 -12.446 1.00 97.44 78 LEU A C 1
ATOM 620 O O . LEU A 1 78 ? 4.812 1.121 -12.094 1.00 97.44 78 LEU A O 1
ATOM 624 N N . GLU A 1 79 ? 6.233 1.683 -13.732 1.00 96.88 79 GLU A N 1
ATOM 625 C CA . GLU A 1 79 ? 5.309 1.361 -14.818 1.00 96.88 79 GLU A CA 1
ATOM 626 C C . GLU A 1 79 ? 4.977 -0.138 -14.857 1.00 96.88 79 GLU A C 1
ATOM 628 O O . GLU A 1 79 ? 3.798 -0.500 -14.924 1.00 96.88 79 GLU A O 1
ATOM 633 N N . ALA A 1 80 ? 5.983 -1.010 -14.746 1.00 97.19 80 ALA A N 1
ATOM 634 C CA . ALA A 1 80 ? 5.789 -2.455 -14.672 1.00 97.19 80 ALA A CA 1
ATOM 635 C C . ALA A 1 80 ? 4.901 -2.845 -13.483 1.00 97.19 80 ALA A C 1
ATOM 637 O O . ALA A 1 80 ? 3.978 -3.644 -13.653 1.00 97.19 80 ALA A O 1
ATOM 638 N N . GLY A 1 81 ? 5.114 -2.244 -12.308 1.00 97.12 81 GLY A N 1
ATOM 639 C CA . GLY A 1 81 ? 4.262 -2.424 -11.130 1.00 97.12 81 GLY A CA 1
ATOM 640 C C . GLY A 1 81 ? 2.809 -2.015 -11.389 1.00 97.12 81 GLY A C 1
ATOM 641 O O . GLY A 1 81 ? 1.889 -2.794 -11.142 1.00 97.12 81 GLY A O 1
ATOM 642 N N . ASN A 1 82 ? 2.587 -0.843 -11.989 1.00 95.69 82 ASN A N 1
ATOM 643 C CA . ASN A 1 82 ? 1.243 -0.355 -12.322 1.00 95.69 82 ASN A CA 1
ATOM 644 C C . ASN A 1 82 ? 0.498 -1.254 -13.323 1.00 95.69 82 ASN A C 1
ATOM 646 O O . ASN A 1 82 ? -0.715 -1.437 -13.202 1.00 95.69 82 ASN A O 1
ATOM 650 N N . ILE A 1 83 ? 1.202 -1.821 -14.307 1.00 96.62 83 ILE A N 1
ATOM 651 C CA . ILE A 1 83 ? 0.623 -2.796 -15.243 1.00 96.62 83 ILE A CA 1
ATOM 652 C C . ILE A 1 83 ? 0.325 -4.110 -14.513 1.00 96.62 83 ILE A C 1
ATOM 654 O O . ILE A 1 83 ? -0.761 -4.669 -14.665 1.00 96.62 83 ILE A O 1
ATOM 658 N N . THR A 1 84 ? 1.278 -4.583 -13.709 1.00 97.19 84 THR A N 1
ATOM 659 C CA . THR A 1 84 ? 1.209 -5.870 -13.005 1.00 97.19 84 THR A CA 1
ATOM 660 C C . THR A 1 84 ? 0.071 -5.907 -11.996 1.00 97.19 84 THR A C 1
ATOM 662 O O . THR A 1 84 ? -0.631 -6.913 -11.918 1.00 97.19 84 THR A O 1
ATOM 665 N N . LYS A 1 85 ? -0.247 -4.768 -11.365 1.00 95.94 85 LYS A N 1
ATOM 666 C CA . LYS A 1 85 ? -1.395 -4.611 -10.455 1.00 95.94 85 LYS A CA 1
ATOM 667 C C . LYS A 1 85 ? -2.728 -5.080 -11.059 1.00 95.94 85 LYS A C 1
ATOM 669 O O . LYS A 1 85 ? -3.621 -5.484 -10.322 1.00 95.94 85 LYS A O 1
ATOM 674 N N . LYS A 1 86 ? -2.870 -5.062 -12.391 1.00 93.44 86 LYS A N 1
ATOM 675 C CA . LYS A 1 86 ? -4.092 -5.499 -13.090 1.00 93.44 86 LYS A CA 1
ATOM 676 C C . LYS A 1 86 ? -4.331 -7.009 -13.065 1.00 93.44 86 LYS A C 1
ATOM 678 O O . LYS A 1 86 ? -5.441 -7.429 -13.376 1.00 93.44 86 LYS A O 1
ATOM 683 N N . TYR A 1 87 ? -3.314 -7.816 -12.770 1.00 94.38 87 TYR A N 1
ATOM 684 C CA . TYR A 1 87 ? -3.433 -9.278 -12.772 1.00 94.38 87 TYR A CA 1
ATOM 685 C C . TYR A 1 87 ? -2.742 -9.962 -11.587 1.00 94.38 87 TYR A C 1
ATOM 687 O O . TYR A 1 87 ? -3.114 -11.085 -11.260 1.00 94.38 87 TYR A O 1
ATOM 695 N N . ASP A 1 88 ? -1.757 -9.321 -10.956 1.00 96.44 88 ASP A N 1
ATOM 696 C CA . ASP A 1 88 ? -1.054 -9.827 -9.779 1.00 96.44 88 ASP A CA 1
ATOM 697 C C . ASP A 1 88 ? -0.645 -8.660 -8.865 1.00 96.44 88 ASP A C 1
ATOM 699 O O . ASP A 1 88 ? 0.321 -7.935 -9.107 1.00 96.44 88 ASP A O 1
ATOM 703 N N . LYS A 1 89 ? -1.423 -8.457 -7.800 1.00 95.19 89 LYS A N 1
ATOM 704 C CA . LYS A 1 89 ? -1.207 -7.376 -6.831 1.00 95.19 89 LYS A CA 1
ATOM 705 C C . LYS A 1 89 ? 0.080 -7.568 -6.016 1.00 95.19 89 LYS A C 1
ATOM 707 O O . LYS A 1 89 ? 0.763 -6.586 -5.744 1.00 95.19 89 LYS A O 1
ATOM 712 N N . LEU A 1 90 ? 0.435 -8.803 -5.652 1.00 94.62 90 LEU A N 1
ATOM 713 C CA . LEU A 1 90 ? 1.608 -9.078 -4.812 1.00 94.62 90 LEU A CA 1
ATOM 714 C C . LEU A 1 90 ? 2.911 -8.949 -5.604 1.00 94.62 90 LEU A C 1
ATOM 716 O O . LEU A 1 90 ? 3.893 -8.405 -5.099 1.00 94.62 90 LEU A O 1
ATOM 720 N N . GLU A 1 91 ? 2.920 -9.397 -6.858 1.00 96.00 91 GLU A N 1
ATOM 721 C CA . GLU A 1 91 ? 4.073 -9.206 -7.740 1.00 96.00 91 GLU A CA 1
ATOM 722 C C . GLU A 1 91 ? 4.283 -7.720 -8.076 1.00 96.00 91 GLU A C 1
ATOM 724 O O . GLU A 1 91 ? 5.419 -7.247 -8.110 1.00 96.00 91 GLU A O 1
ATOM 729 N N . ALA A 1 92 ? 3.200 -6.949 -8.230 1.00 97.12 92 ALA A N 1
ATOM 730 C CA . ALA A 1 92 ? 3.282 -5.506 -8.453 1.00 97.12 92 ALA A CA 1
ATOM 731 C C . ALA A 1 92 ? 4.027 -4.773 -7.327 1.00 97.12 92 ALA A C 1
ATOM 733 O O . ALA A 1 92 ? 4.828 -3.881 -7.615 1.00 97.12 92 ALA A O 1
ATOM 734 N N . ILE A 1 93 ? 3.804 -5.169 -6.067 1.00 97.31 93 ILE A N 1
ATOM 735 C CA . ILE A 1 93 ? 4.489 -4.587 -4.903 1.00 97.31 93 ILE A CA 1
ATOM 736 C C . ILE A 1 93 ? 6.004 -4.729 -5.053 1.00 97.31 93 ILE A C 1
ATOM 738 O O . ILE A 1 93 ? 6.712 -3.739 -4.897 1.00 97.31 93 ILE A O 1
ATOM 742 N N . LYS A 1 94 ? 6.503 -5.908 -5.451 1.00 97.12 94 LYS A N 1
ATOM 743 C CA . LYS A 1 94 ? 7.947 -6.144 -5.623 1.00 97.12 94 LYS A CA 1
ATOM 744 C C . LYS A 1 94 ? 8.572 -5.164 -6.618 1.00 97.12 94 LYS A C 1
ATOM 746 O O . LYS A 1 94 ? 9.644 -4.624 -6.361 1.00 97.12 94 LYS A O 1
ATOM 751 N N . TYR A 1 95 ? 7.902 -4.903 -7.743 1.00 97.75 95 TYR A N 1
ATOM 752 C CA . TYR A 1 95 ? 8.404 -3.952 -8.741 1.00 97.75 95 TYR A CA 1
ATOM 753 C C . TYR A 1 95 ? 8.362 -2.506 -8.240 1.00 97.75 95 TYR A C 1
ATOM 755 O O . TYR A 1 95 ? 9.305 -1.752 -8.474 1.00 97.75 95 TYR A O 1
ATOM 763 N N . ILE A 1 96 ? 7.313 -2.117 -7.512 1.00 97.75 96 ILE A N 1
ATOM 764 C CA . ILE A 1 96 ? 7.220 -0.767 -6.941 1.00 97.75 96 ILE A CA 1
ATOM 765 C C . ILE A 1 96 ? 8.278 -0.568 -5.841 1.00 97.75 96 ILE A C 1
ATOM 767 O O . ILE A 1 96 ? 8.886 0.498 -5.777 1.00 97.75 96 ILE A O 1
ATOM 771 N N . GLU A 1 97 ? 8.574 -1.584 -5.027 1.00 97.44 97 GLU A N 1
ATOM 772 C CA . GLU A 1 97 ? 9.643 -1.527 -4.019 1.00 97.44 97 GLU A CA 1
ATOM 773 C C . GLU A 1 97 ? 11.034 -1.367 -4.646 1.00 97.44 97 GLU A C 1
ATOM 775 O O . GLU A 1 97 ? 11.855 -0.598 -4.140 1.00 97.44 97 GLU A O 1
ATOM 780 N N . GLU A 1 98 ? 11.306 -2.033 -5.772 1.00 97.00 98 GLU A N 1
ATOM 781 C CA . GLU A 1 98 ? 12.539 -1.796 -6.532 1.00 97.00 98 GLU A CA 1
ATOM 782 C C . GLU A 1 98 ? 12.617 -0.347 -7.040 1.00 97.00 98 GLU A C 1
ATOM 784 O O . GLU A 1 98 ? 13.668 0.289 -6.915 1.00 97.00 98 GLU A O 1
ATOM 789 N N . ALA A 1 99 ? 11.504 0.224 -7.516 1.00 97.50 99 ALA A N 1
ATOM 790 C CA . ALA A 1 99 ? 11.452 1.637 -7.894 1.00 97.50 99 ALA A CA 1
ATOM 791 C C . ALA A 1 99 ? 11.733 2.571 -6.698 1.00 97.50 99 ALA A C 1
ATOM 793 O O . ALA A 1 99 ? 12.501 3.523 -6.846 1.00 97.50 99 ALA A O 1
ATOM 794 N N . VAL A 1 100 ? 11.186 2.285 -5.506 1.00 97.00 100 VAL A N 1
ATOM 795 C CA . VAL A 1 100 ? 11.454 3.053 -4.270 1.00 97.00 100 VAL A CA 1
ATOM 796 C C . VAL A 1 100 ? 12.945 3.059 -3.941 1.00 97.00 100 VAL A C 1
ATOM 798 O O . VAL A 1 100 ? 13.510 4.131 -3.720 1.00 97.00 100 VAL A O 1
ATOM 801 N N . LYS A 1 101 ? 13.607 1.893 -3.956 1.00 96.31 101 LYS A N 1
ATOM 802 C CA . LYS A 1 101 ? 15.054 1.789 -3.677 1.00 96.31 101 LYS A CA 1
ATOM 803 C C . LYS A 1 101 ? 15.868 2.670 -4.625 1.00 96.31 101 LYS A C 1
ATOM 805 O O . LYS A 1 101 ? 16.782 3.378 -4.194 1.00 96.31 101 LYS A O 1
ATOM 810 N N . MET A 1 102 ? 15.518 2.662 -5.910 1.00 96.12 102 MET A N 1
ATOM 811 C CA . MET A 1 102 ? 16.206 3.466 -6.919 1.00 96.12 102 MET A CA 1
ATOM 812 C C . MET A 1 102 ? 15.943 4.961 -6.737 1.00 96.12 102 MET A C 1
ATOM 814 O O . MET A 1 102 ? 16.902 5.730 -6.707 1.00 96.12 102 MET A O 1
ATOM 818 N N . TYR A 1 103 ? 14.683 5.375 -6.553 1.00 95.81 103 TYR A N 1
ATOM 819 C CA . TYR A 1 103 ? 14.335 6.778 -6.304 1.00 95.81 103 TYR A CA 1
ATOM 820 C C . TYR A 1 103 ? 14.993 7.327 -5.037 1.00 95.81 103 TYR A C 1
ATOM 822 O O . TYR A 1 103 ? 15.488 8.454 -5.061 1.00 95.81 103 TYR A O 1
ATOM 830 N N . ALA A 1 104 ? 15.058 6.531 -3.967 1.00 93.75 104 ALA A N 1
ATOM 831 C CA . ALA A 1 104 ? 15.719 6.914 -2.725 1.00 93.75 104 ALA A CA 1
ATOM 832 C C . ALA A 1 104 ? 17.223 7.133 -2.941 1.00 93.75 104 ALA A C 1
ATOM 834 O O . ALA A 1 104 ? 17.769 8.127 -2.470 1.00 93.75 104 ALA A O 1
ATOM 835 N N . THR A 1 105 ? 17.873 6.258 -3.718 1.00 93.50 105 THR A N 1
ATOM 836 C CA . THR A 1 105 ? 19.308 6.367 -4.039 1.00 93.50 105 THR A CA 1
ATOM 837 C C . THR A 1 105 ? 19.640 7.661 -4.787 1.00 93.50 105 THR A C 1
ATOM 839 O O . THR A 1 105 ? 20.687 8.256 -4.554 1.00 93.50 105 THR A O 1
ATOM 842 N N . ILE A 1 106 ? 18.745 8.122 -5.667 1.00 93.44 106 ILE A N 1
ATOM 843 C CA . ILE A 1 106 ? 18.925 9.370 -6.430 1.00 93.44 106 ILE A CA 1
ATOM 844 C C . ILE A 1 106 ? 18.299 10.601 -5.750 1.00 93.44 106 ILE A C 1
ATOM 846 O O . ILE A 1 106 ? 18.205 11.655 -6.377 1.00 93.44 106 ILE A O 1
ATOM 850 N N . GLY A 1 107 ? 17.833 10.474 -4.503 1.00 90.38 107 GLY A N 1
ATOM 851 C CA . GLY A 1 107 ? 17.273 11.578 -3.716 1.00 90.38 107 GLY A CA 1
ATOM 852 C C . GLY A 1 107 ? 15.902 12.090 -4.172 1.00 90.38 107 GLY A C 1
ATOM 853 O O . GLY A 1 107 ? 15.513 13.193 -3.806 1.00 90.38 107 GLY A O 1
ATOM 854 N N . ARG A 1 108 ? 15.140 11.326 -4.969 1.00 90.75 108 ARG A N 1
ATOM 855 C CA . ARG A 1 108 ? 13.786 11.715 -5.417 1.00 90.75 108 ARG A CA 1
ATOM 856 C C . ARG A 1 108 ? 12.715 11.277 -4.412 1.00 90.75 108 ARG A C 1
ATOM 858 O O . ARG A 1 108 ? 11.872 10.433 -4.724 1.00 90.75 108 ARG A O 1
ATOM 865 N N . PHE A 1 109 ? 12.729 11.856 -3.214 1.00 89.56 109 PHE A N 1
ATOM 866 C CA . PHE A 1 109 ? 11.871 11.427 -2.101 1.00 89.56 109 PHE A CA 1
ATOM 867 C C . PHE A 1 109 ? 10.367 11.610 -2.364 1.00 89.56 109 PHE A C 1
ATOM 869 O O . PHE A 1 109 ? 9.594 10.716 -2.023 1.00 89.56 109 PHE A O 1
ATOM 876 N N . SER A 1 110 ? 9.926 12.654 -3.081 1.00 87.88 110 SER A N 1
ATOM 877 C CA . SER A 1 110 ? 8.519 12.767 -3.514 1.00 87.88 110 SER A CA 1
ATOM 878 C C . SER A 1 110 ? 8.052 11.556 -4.336 1.00 87.88 110 SER A C 1
ATOM 880 O O . SER A 1 110 ? 6.916 11.095 -4.187 1.00 87.88 110 SER A O 1
ATOM 882 N N . ASN A 1 111 ? 8.920 10.989 -5.182 1.00 91.62 111 ASN A N 1
ATOM 883 C CA . ASN A 1 111 ? 8.581 9.788 -5.946 1.00 91.62 111 ASN A CA 1
ATOM 884 C C . ASN A 1 111 ? 8.548 8.541 -5.058 1.00 91.62 111 ASN A C 1
ATOM 886 O O . ASN A 1 111 ? 7.646 7.724 -5.237 1.00 91.62 111 ASN A O 1
ATOM 890 N N . CYS A 1 112 ? 9.446 8.426 -4.072 1.00 92.88 112 CYS A N 1
ATOM 891 C CA . CYS A 1 112 ? 9.356 7.380 -3.050 1.00 92.88 112 CYS A CA 1
ATOM 892 C C . CYS A 1 112 ? 8.004 7.442 -2.333 1.00 92.88 112 CYS A C 1
ATOM 894 O O . CYS A 1 112 ? 7.291 6.446 -2.301 1.00 92.88 112 CYS A O 1
ATOM 896 N N . GLY A 1 113 ? 7.596 8.626 -1.863 1.00 89.12 113 GLY A N 1
ATOM 897 C CA . GLY A 1 113 ? 6.313 8.815 -1.184 1.00 89.12 113 GLY A CA 1
ATOM 898 C C . GLY A 1 113 ? 5.114 8.390 -2.038 1.00 89.12 113 GLY A C 1
ATOM 899 O O . GLY A 1 113 ? 4.214 7.701 -1.559 1.00 89.12 113 GLY A O 1
ATOM 900 N N . LYS A 1 114 ? 5.114 8.724 -3.336 1.00 90.62 114 LYS A N 1
ATOM 901 C CA . LYS A 1 114 ? 4.065 8.281 -4.275 1.00 90.62 114 LYS A CA 1
ATOM 902 C C . LYS A 1 114 ? 4.048 6.763 -4.464 1.00 90.62 114 LYS A C 1
ATOM 904 O O . LYS A 1 114 ? 2.967 6.187 -4.549 1.00 90.62 114 LYS A O 1
ATOM 909 N N . CYS A 1 115 ? 5.217 6.132 -4.542 1.00 94.88 115 CYS A N 1
ATOM 910 C CA . CYS A 1 115 ? 5.340 4.683 -4.692 1.00 94.88 115 CYS A CA 1
ATOM 911 C C . CYS A 1 115 ? 4.869 3.945 -3.432 1.00 94.88 115 CYS A C 1
ATOM 913 O O . CYS A 1 115 ? 4.048 3.039 -3.537 1.00 94.88 115 CYS A O 1
ATOM 915 N N . GLU A 1 116 ? 5.307 4.381 -2.249 1.00 94.12 116 GLU A N 1
ATOM 916 C CA . GLU A 1 116 ? 4.884 3.808 -0.963 1.00 94.12 116 GLU A CA 1
ATOM 917 C C . GLU A 1 116 ? 3.367 3.948 -0.764 1.00 94.12 116 GLU A C 1
ATOM 919 O O . GLU A 1 116 ? 2.706 3.010 -0.325 1.00 94.12 116 GLU A O 1
ATOM 924 N N . ARG A 1 117 ? 2.781 5.080 -1.181 1.00 90.06 117 ARG A N 1
ATOM 925 C CA . ARG A 1 117 ? 1.322 5.263 -1.187 1.00 90.06 117 ARG A CA 1
ATOM 926 C C . ARG A 1 117 ? 0.614 4.273 -2.115 1.00 90.06 117 ARG A C 1
ATOM 928 O O . ARG A 1 117 ? -0.399 3.714 -1.724 1.00 90.06 117 ARG A O 1
ATOM 935 N N . ASN A 1 118 ? 1.147 4.025 -3.312 1.00 93.62 118 ASN A N 1
ATOM 936 C CA . ASN A 1 118 ? 0.584 3.040 -4.244 1.00 93.62 118 ASN A CA 1
ATOM 937 C C . ASN A 1 118 ? 0.646 1.616 -3.665 1.00 93.62 118 ASN A C 1
ATOM 939 O O . ASN A 1 118 ? -0.318 0.869 -3.783 1.00 93.62 118 ASN A O 1
ATOM 943 N N . ILE A 1 119 ? 1.739 1.247 -2.984 1.00 95.31 119 ILE A N 1
ATOM 944 C CA . ILE A 1 119 ? 1.824 -0.038 -2.269 1.00 95.31 119 ILE A CA 1
ATOM 945 C C . ILE A 1 119 ? 0.759 -0.110 -1.170 1.00 95.31 119 ILE A C 1
ATOM 947 O O . ILE A 1 119 ? 0.096 -1.134 -1.016 1.00 95.31 119 ILE A O 1
ATOM 951 N N . ALA A 1 120 ? 0.559 0.980 -0.432 1.00 90.06 120 ALA A N 1
ATOM 952 C CA . ALA A 1 120 ? -0.456 1.037 0.607 1.00 90.06 120 ALA A CA 1
ATOM 953 C C . ALA A 1 120 ? -1.882 0.860 0.053 1.00 90.06 120 ALA A C 1
ATOM 955 O O . ALA A 1 120 ? -2.655 0.090 0.616 1.00 90.06 120 ALA A O 1
ATOM 956 N N . GLU A 1 121 ? -2.194 1.499 -1.080 1.00 89.81 121 GLU A N 1
ATOM 957 C CA . GLU A 1 121 ? -3.453 1.315 -1.817 1.00 89.81 121 GLU A CA 1
ATOM 958 C C . GLU A 1 121 ? -3.622 -0.145 -2.283 1.00 89.81 121 GLU A C 1
ATOM 960 O O . GLU A 1 121 ? -4.721 -0.681 -2.218 1.00 89.81 121 GLU A O 1
ATOM 965 N N . ILE A 1 122 ? -2.545 -0.839 -2.688 1.00 93.12 122 ILE A N 1
ATOM 966 C CA . ILE A 1 122 ? -2.604 -2.277 -3.022 1.00 93.12 122 ILE A CA 1
ATOM 967 C C . ILE A 1 122 ? -2.949 -3.128 -1.791 1.00 93.12 122 ILE A C 1
ATOM 969 O O . ILE A 1 122 ?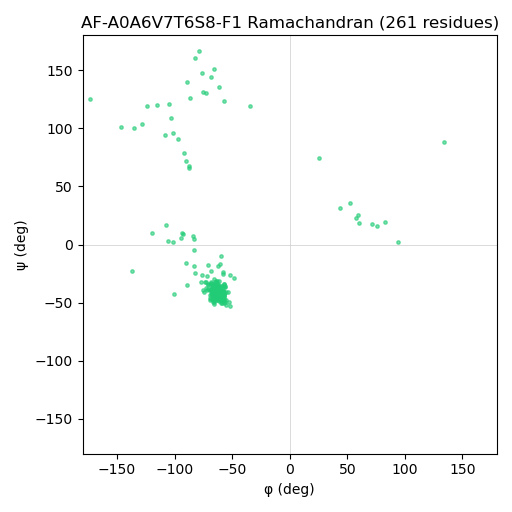 -3.736 -4.066 -1.904 1.00 93.12 122 ILE A O 1
ATOM 973 N N . TYR A 1 123 ? -2.363 -2.836 -0.629 1.00 91.62 123 TYR A N 1
ATOM 974 C CA . TYR A 1 123 ? -2.673 -3.571 0.600 1.00 91.62 123 TYR A CA 1
ATOM 975 C C . TYR A 1 123 ? -4.088 -3.291 1.114 1.00 91.62 123 TYR A C 1
ATOM 977 O O . TYR A 1 123 ? -4.732 -4.208 1.621 1.00 91.62 123 TYR A O 1
ATOM 985 N N . GLU A 1 124 ? -4.604 -2.073 0.929 1.00 86.06 124 GLU A N 1
ATOM 986 C CA . GLU A 1 124 ? -6.020 -1.762 1.164 1.00 86.06 124 GLU A CA 1
ATOM 987 C C . GLU A 1 124 ? -6.923 -2.647 0.292 1.00 86.06 124 GLU A C 1
ATOM 989 O O . GLU A 1 124 ? -7.834 -3.300 0.795 1.00 86.06 124 GLU A O 1
ATOM 994 N N . ASP A 1 125 ? -6.592 -2.742 -0.992 1.00 87.75 125 ASP A N 1
ATOM 995 C CA . ASP A 1 125 ? -7.229 -3.590 -2.002 1.00 87.75 125 ASP A CA 1
ATOM 996 C C . ASP A 1 125 ? -7.165 -5.102 -1.699 1.00 87.75 125 ASP A C 1
ATOM 998 O O . ASP A 1 125 ? -7.845 -5.896 -2.358 1.00 87.75 125 ASP A O 1
ATOM 1002 N N . LEU A 1 126 ? -6.280 -5.508 -0.785 1.00 88.44 126 LEU A N 1
ATOM 1003 C CA . LEU A 1 126 ? -6.097 -6.874 -0.288 1.00 88.44 126 LEU A CA 1
ATOM 1004 C C . LEU A 1 126 ? -6.661 -7.055 1.132 1.00 88.44 126 LEU A C 1
ATOM 1006 O O . LEU A 1 126 ? -6.526 -8.137 1.699 1.00 88.44 126 LEU A O 1
ATOM 1010 N N . PHE A 1 127 ? -7.289 -6.017 1.697 1.00 85.00 127 PHE A N 1
ATOM 1011 C CA . PHE A 1 127 ? -7.808 -5.970 3.067 1.00 85.00 127 PHE A CA 1
ATOM 1012 C C . PHE A 1 127 ? -6.738 -6.166 4.162 1.00 85.00 127 PHE A C 1
ATOM 1014 O O . PHE A 1 127 ? -7.070 -6.430 5.319 1.00 85.00 127 PHE A O 1
ATOM 1021 N N . ASP A 1 128 ? -5.451 -5.986 3.839 1.00 86.19 128 ASP A N 1
ATOM 1022 C CA . ASP A 1 128 ? -4.355 -5.983 4.815 1.00 86.19 128 ASP A CA 1
ATOM 1023 C C . ASP A 1 128 ? -4.089 -4.555 5.310 1.00 86.19 128 ASP A C 1
ATOM 1025 O O . ASP A 1 128 ? -3.153 -3.857 4.905 1.00 86.19 128 ASP A O 1
ATOM 1029 N N . TYR A 1 129 ? -4.943 -4.106 6.225 1.00 82.88 129 TYR A N 1
ATOM 1030 C CA . TYR A 1 129 ? -4.883 -2.750 6.767 1.00 82.88 129 TYR A CA 1
ATOM 1031 C C . TYR A 1 129 ? -3.653 -2.482 7.645 1.00 82.88 129 TYR A C 1
ATOM 1033 O O . TYR A 1 129 ? -3.231 -1.331 7.776 1.00 82.88 129 TYR A O 1
ATOM 1041 N N . ASN A 1 130 ? -3.041 -3.528 8.211 1.00 81.31 130 ASN A N 1
ATOM 1042 C CA . ASN A 1 130 ? -1.797 -3.402 8.972 1.00 81.31 130 ASN A CA 1
ATOM 1043 C C . ASN A 1 130 ? -0.656 -2.960 8.059 1.00 81.31 130 ASN A C 1
ATOM 1045 O O . ASN A 1 130 ? 0.040 -1.976 8.345 1.00 81.31 130 ASN A O 1
ATOM 1049 N N . SER A 1 131 ? -0.497 -3.676 6.946 1.00 87.44 131 SER A N 1
ATOM 1050 C CA . SER A 1 131 ? 0.483 -3.333 5.924 1.00 87.44 131 SER A CA 1
ATOM 1051 C C . SER A 1 131 ? 0.142 -1.986 5.294 1.00 87.44 131 SER A C 1
ATOM 1053 O O . SER A 1 131 ? 1.006 -1.108 5.276 1.00 87.44 131 SER A O 1
ATOM 1055 N N . ALA A 1 132 ? -1.115 -1.751 4.898 1.00 83.81 132 ALA A N 1
ATOM 1056 C CA . ALA A 1 132 ? -1.540 -0.470 4.328 1.00 83.81 132 ALA A CA 1
ATOM 1057 C C . ALA A 1 132 ? -1.159 0.720 5.229 1.00 83.81 132 ALA A C 1
ATOM 1059 O O . ALA A 1 132 ? -0.491 1.651 4.775 1.00 83.81 132 ALA A O 1
ATOM 1060 N N . SER A 1 133 ? -1.474 0.663 6.529 1.00 78.69 133 SER A N 1
ATOM 1061 C CA . SER A 1 133 ? -1.109 1.723 7.478 1.00 78.69 133 SER A CA 1
ATOM 1062 C C . SER A 1 133 ? 0.406 1.959 7.542 1.00 78.69 133 SER A C 1
ATOM 1064 O O . SER A 1 133 ? 0.868 3.102 7.475 1.00 78.69 133 SER A O 1
ATOM 1066 N N . SER A 1 134 ? 1.199 0.883 7.607 1.00 86.38 134 SER A N 1
ATOM 1067 C CA . SER A 1 134 ? 2.664 0.974 7.627 1.00 86.38 134 SER A CA 1
ATOM 1068 C C . SER A 1 134 ? 3.214 1.688 6.38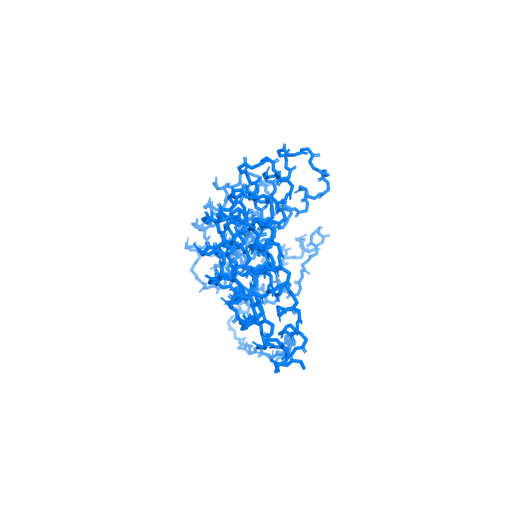7 1.00 86.38 134 SER A C 1
ATOM 1070 O O . SER A 1 134 ? 4.029 2.607 6.507 1.00 86.38 134 SER A O 1
ATOM 1072 N N . TYR A 1 135 ? 2.722 1.327 5.201 1.00 89.25 135 TYR A N 1
ATOM 1073 C CA . TYR A 1 135 ? 3.157 1.922 3.938 1.00 89.25 135 TYR A CA 1
ATOM 1074 C C . TYR A 1 135 ? 2.680 3.377 3.769 1.00 89.25 135 TYR A C 1
ATOM 1076 O O . TYR A 1 135 ? 3.460 4.215 3.315 1.00 89.25 135 TYR A O 1
ATOM 1084 N N . TYR A 1 136 ? 1.484 3.752 4.245 1.00 85.88 136 TYR A N 1
ATOM 1085 C CA . TYR A 1 136 ? 1.072 5.167 4.293 1.00 85.88 136 TYR A CA 1
ATOM 1086 C C . TYR A 1 136 ? 1.957 6.016 5.216 1.00 85.88 136 TYR A C 1
ATOM 1088 O O . TYR A 1 136 ? 2.247 7.173 4.900 1.00 85.88 136 TYR A O 1
ATOM 1096 N N . LYS A 1 137 ? 2.443 5.456 6.331 1.00 86.00 137 LYS A N 1
ATOM 1097 C CA . LYS A 1 137 ? 3.405 6.152 7.205 1.00 86.00 137 LYS A CA 1
ATOM 1098 C C . LYS A 1 137 ? 4.760 6.332 6.532 1.00 86.00 137 LYS A C 1
ATOM 1100 O O . LYS A 1 137 ? 5.323 7.422 6.621 1.00 86.00 137 LYS A O 1
ATOM 1105 N N . LYS A 1 138 ? 5.263 5.308 5.831 1.00 89.25 138 LYS A N 1
ATOM 1106 C CA . LYS A 1 138 ? 6.479 5.433 5.006 1.00 89.25 138 LYS A CA 1
ATOM 1107 C C . LYS A 1 138 ? 6.305 6.507 3.931 1.00 89.25 138 LYS A C 1
ATOM 1109 O O . LYS A 1 138 ? 7.185 7.346 3.761 1.00 89.25 138 LYS A O 1
ATOM 1114 N N . ALA A 1 139 ? 5.148 6.537 3.266 1.00 87.44 139 ALA A N 1
ATOM 1115 C CA . ALA A 1 139 ? 4.826 7.566 2.285 1.00 87.44 139 ALA A CA 1
ATOM 1116 C C . ALA A 1 139 ? 4.873 8.975 2.897 1.00 87.44 139 ALA A C 1
ATOM 1118 O O . ALA A 1 139 ? 5.516 9.866 2.345 1.00 87.44 139 ALA A O 1
ATOM 1119 N N . ALA A 1 140 ? 4.248 9.162 4.064 1.00 83.75 140 ALA A N 1
ATOM 1120 C CA . ALA A 1 140 ? 4.272 10.431 4.785 1.00 83.75 140 ALA A CA 1
AT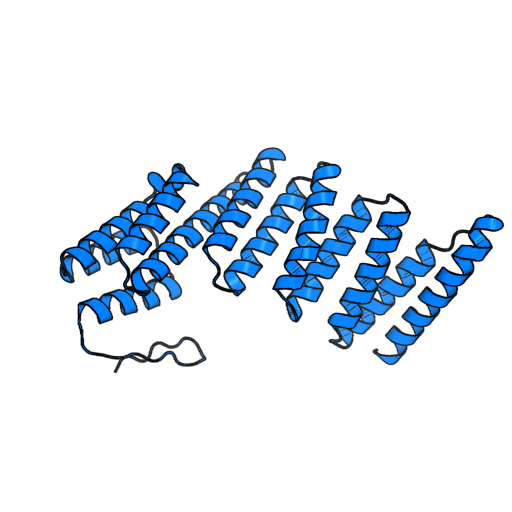OM 1121 C C . ALA A 1 140 ? 5.698 10.864 5.160 1.00 83.75 140 ALA A C 1
ATOM 1123 O O . ALA A 1 140 ? 6.044 12.023 4.951 1.00 83.75 140 ALA A O 1
ATOM 1124 N N . TYR A 1 141 ? 6.527 9.936 5.650 1.00 86.75 141 TYR A N 1
ATOM 1125 C CA . TYR A 1 141 ? 7.929 10.202 5.979 1.00 86.75 141 TYR A CA 1
ATOM 1126 C C . TYR A 1 141 ? 8.708 10.730 4.765 1.00 86.75 141 TYR A C 1
ATOM 1128 O O . TYR A 1 141 ? 9.357 11.767 4.852 1.00 86.75 141 TYR A O 1
ATOM 1136 N N . TYR A 1 142 ? 8.577 10.091 3.599 1.00 86.12 142 TYR A N 1
ATOM 1137 C CA . TYR A 1 142 ? 9.240 10.573 2.384 1.00 86.12 142 TYR A CA 1
ATOM 1138 C C . TYR A 1 142 ? 8.735 11.938 1.906 1.00 86.12 142 TYR A C 1
ATOM 1140 O O . TYR A 1 142 ? 9.527 12.740 1.414 1.00 86.12 142 TYR A O 1
ATOM 1148 N N . PHE A 1 143 ? 7.438 12.227 2.047 1.00 84.50 143 PHE A N 1
ATOM 1149 C CA . PHE A 1 143 ? 6.909 13.550 1.707 1.00 84.50 143 PHE A CA 1
ATOM 1150 C C . PHE A 1 143 ? 7.398 14.646 2.659 1.00 84.50 143 PHE A C 1
ATOM 1152 O O . PHE A 1 143 ? 7.602 15.772 2.216 1.00 84.50 143 PHE A O 1
ATOM 1159 N N . GLU A 1 144 ? 7.621 14.323 3.934 1.00 82.69 144 GLU A N 1
ATOM 1160 C CA . GLU A 1 144 ? 8.213 15.243 4.911 1.00 82.69 144 GLU A CA 1
ATOM 1161 C C . GLU A 1 144 ? 9.669 15.586 4.564 1.00 82.69 144 GLU A C 1
ATOM 1163 O O . GLU A 1 144 ? 10.060 16.747 4.654 1.00 82.69 144 GLU A O 1
ATOM 1168 N N . MET A 1 145 ? 10.450 14.604 4.101 1.00 80.81 145 MET A N 1
ATOM 1169 C CA . MET A 1 145 ? 11.866 14.791 3.750 1.00 80.81 145 MET A CA 1
ATOM 1170 C C . MET A 1 145 ? 12.114 15.726 2.560 1.00 80.81 145 MET A C 1
ATOM 1172 O O . MET A 1 145 ? 13.170 16.344 2.494 1.00 80.81 145 MET A O 1
ATOM 1176 N N . ASP A 1 146 ? 11.184 15.804 1.608 1.00 74.81 146 ASP A N 1
ATOM 1177 C CA . ASP A 1 146 ? 11.342 16.595 0.373 1.00 74.81 146 ASP A CA 1
ATOM 1178 C C . ASP A 1 146 ? 10.744 18.012 0.501 1.00 74.81 146 ASP A C 1
ATOM 1180 O O . ASP A 1 146 ? 10.509 18.675 -0.508 1.00 74.81 146 ASP A O 1
ATOM 1184 N N . GLU A 1 147 ? 10.365 18.423 1.726 1.00 67.75 147 GLU A N 1
ATOM 1185 C CA . GLU A 1 147 ? 9.480 19.576 1.994 1.00 67.75 147 GLU A CA 1
ATOM 1186 C C . GLU A 1 147 ? 8.266 19.604 1.045 1.00 67.75 147 GLU A C 1
ATOM 1188 O O . GLU A 1 147 ? 7.739 20.652 0.654 1.00 67.75 147 GLU A O 1
ATOM 1193 N N . TYR A 1 148 ? 7.814 18.412 0.645 1.00 61.88 148 TYR A N 1
ATOM 1194 C CA . TYR A 1 148 ? 6.721 18.257 -0.292 1.00 61.88 148 TYR A CA 1
ATOM 1195 C C . TYR A 1 148 ? 5.444 18.785 0.356 1.00 61.88 148 TYR A C 1
ATOM 1197 O O . TYR A 1 148 ? 5.290 18.756 1.577 1.00 61.88 148 TYR A O 1
ATOM 1205 N N . SER A 1 149 ? 4.513 19.273 -0.470 1.00 70.25 149 SER A N 1
ATOM 1206 C CA . SER A 1 149 ? 3.289 19.950 -0.028 1.00 70.25 149 SER A CA 1
ATOM 1207 C C . SER A 1 149 ? 2.718 19.384 1.278 1.00 70.25 149 SER A C 1
ATOM 1209 O O . SER A 1 149 ? 2.301 18.224 1.336 1.00 70.25 149 SER A O 1
ATOM 1211 N N . LYS A 1 150 ? 2.630 20.236 2.311 1.00 74.00 150 LYS A N 1
ATOM 1212 C CA . LYS A 1 150 ? 2.079 19.909 3.641 1.00 74.00 150 LYS A CA 1
ATOM 1213 C C . LYS A 1 150 ? 0.723 19.197 3.568 1.00 74.00 150 LYS A C 1
ATOM 1215 O O . LYS A 1 150 ? 0.395 18.392 4.438 1.00 74.00 150 LYS A O 1
ATOM 1220 N N . SER A 1 151 ? -0.058 19.468 2.521 1.00 74.94 151 SER A N 1
ATOM 1221 C CA . SER A 1 151 ? -1.338 18.803 2.256 1.00 74.94 151 SER A CA 1
ATOM 1222 C C . SER A 1 151 ? -1.201 17.296 1.988 1.00 74.94 151 SER A C 1
ATOM 1224 O O . SER A 1 151 ? -1.964 16.514 2.547 1.00 74.94 151 SER A O 1
ATOM 1226 N N . VAL A 1 152 ? -0.200 16.872 1.213 1.00 74.44 152 VAL A N 1
ATOM 1227 C CA . VAL A 1 152 ? 0.011 15.469 0.813 1.00 74.44 152 VAL A CA 1
ATOM 1228 C C . VAL A 1 152 ? 0.564 14.649 1.975 1.00 74.44 152 VAL A C 1
ATOM 1230 O O . VAL A 1 152 ? 0.094 13.539 2.228 1.00 74.44 152 VAL A O 1
ATOM 1233 N N . TYR A 1 153 ? 1.495 15.227 2.740 1.00 76.38 153 TYR A N 1
ATOM 1234 C CA . TYR A 1 153 ? 1.921 14.674 4.027 1.00 76.38 153 TYR A CA 1
ATOM 1235 C C . TYR A 1 153 ? 0.710 14.400 4.925 1.00 76.38 153 TYR A C 1
ATOM 1237 O O . TYR A 1 153 ? 0.495 13.285 5.398 1.00 76.38 153 TYR A O 1
ATOM 1245 N N . THR A 1 154 ? -0.126 15.425 5.097 1.00 77.00 154 THR A N 1
ATOM 1246 C CA . THR A 1 154 ? -1.296 15.376 5.972 1.00 77.00 154 THR A CA 1
ATOM 1247 C C . THR A 1 154 ? -2.282 14.292 5.528 1.00 77.00 154 THR A C 1
ATOM 1249 O O . THR A 1 154 ? -2.752 13.523 6.364 1.00 77.00 154 THR A O 1
ATOM 1252 N N . GLN A 1 155 ? -2.543 14.166 4.222 1.00 79.56 155 GLN A N 1
ATOM 1253 C CA . GLN A 1 155 ? -3.378 13.099 3.658 1.00 79.56 155 GLN A CA 1
ATOM 1254 C C . GLN A 1 155 ? -2.842 11.700 3.977 1.00 79.56 155 GLN A C 1
ATOM 1256 O O . GLN A 1 155 ? -3.616 10.839 4.382 1.00 79.56 155 GLN A O 1
ATOM 1261 N N . CYS A 1 156 ? -1.532 11.472 3.855 1.00 76.31 156 CYS A N 1
ATOM 1262 C CA . CYS A 1 156 ? -0.940 10.166 4.155 1.00 76.31 156 CYS A CA 1
ATOM 1263 C C . CYS A 1 156 ? -1.031 9.820 5.647 1.00 76.31 156 CYS A C 1
ATOM 1265 O O . CYS A 1 156 ? -1.306 8.675 5.998 1.00 76.31 156 CYS A O 1
ATOM 1267 N N . ILE A 1 157 ? -0.871 10.811 6.531 1.00 79.25 157 ILE A N 1
ATOM 1268 C CA . ILE A 1 157 ? -1.061 10.625 7.976 1.00 79.25 157 ILE A CA 1
ATOM 1269 C C . ILE A 1 157 ? -2.523 10.317 8.321 1.00 79.25 157 ILE A C 1
ATOM 1271 O O . ILE A 1 157 ? -2.783 9.448 9.154 1.00 79.25 157 ILE A O 1
ATOM 1275 N N . TYR A 1 158 ? -3.487 10.998 7.694 1.00 80.44 158 TYR A N 1
ATOM 1276 C CA . TYR A 1 158 ? -4.903 10.656 7.859 1.00 80.44 158 TYR A CA 1
ATOM 1277 C C . TYR A 1 158 ? -5.212 9.254 7.329 1.00 80.44 158 TYR A C 1
ATOM 1279 O O . TYR A 1 158 ? -5.853 8.491 8.043 1.00 80.44 158 TYR A O 1
ATOM 1287 N N . GLY A 1 159 ? -4.686 8.887 6.156 1.00 77.88 159 GLY A N 1
ATOM 1288 C CA . GLY A 1 159 ? -4.808 7.537 5.606 1.00 77.88 159 GLY A CA 1
ATOM 1289 C C . GLY A 1 159 ? -4.282 6.480 6.575 1.00 77.88 159 GLY A C 1
ATOM 1290 O O . GLY A 1 159 ? -5.017 5.582 6.961 1.00 77.88 159 GLY A O 1
ATOM 1291 N N . ALA A 1 160 ? -3.052 6.631 7.076 1.00 78.75 160 ALA A N 1
ATOM 1292 C CA . ALA A 1 160 ? -2.472 5.694 8.043 1.00 78.75 160 ALA A CA 1
ATOM 1293 C C . ALA A 1 160 ? -3.354 5.472 9.287 1.00 78.75 160 ALA A C 1
ATOM 1295 O O . ALA A 1 160 ? -3.497 4.335 9.746 1.00 78.75 160 ALA A O 1
ATOM 1296 N N . ARG A 1 161 ? -3.962 6.544 9.815 1.00 82.94 161 ARG A N 1
ATOM 1297 C CA . ARG A 1 161 ? -4.898 6.461 10.946 1.00 82.94 161 ARG A CA 1
ATOM 1298 C C . ARG A 1 161 ? -6.195 5.751 10.575 1.00 82.94 161 ARG A C 1
ATOM 1300 O O . ARG A 1 161 ? -6.632 4.899 11.344 1.00 82.94 161 ARG A O 1
ATOM 1307 N N . ASP A 1 162 ? -6.756 6.049 9.404 1.00 85.12 162 ASP A N 1
ATOM 1308 C CA . ASP A 1 162 ? -7.958 5.387 8.886 1.00 85.12 162 ASP A CA 1
ATOM 1309 C C . ASP A 1 162 ? -7.766 3.864 8.758 1.00 85.12 162 ASP A C 1
ATOM 1311 O O . ASP A 1 162 ? -8.660 3.081 9.076 1.00 85.12 162 ASP A O 1
ATOM 1315 N N . TYR A 1 163 ? -6.563 3.414 8.394 1.00 83.25 163 TYR A N 1
ATOM 1316 C CA . TYR A 1 163 ? -6.269 1.982 8.336 1.00 83.25 163 TYR A CA 1
ATOM 1317 C C . TYR A 1 163 ? -6.038 1.344 9.705 1.00 83.25 163 TYR A C 1
ATOM 1319 O O . TYR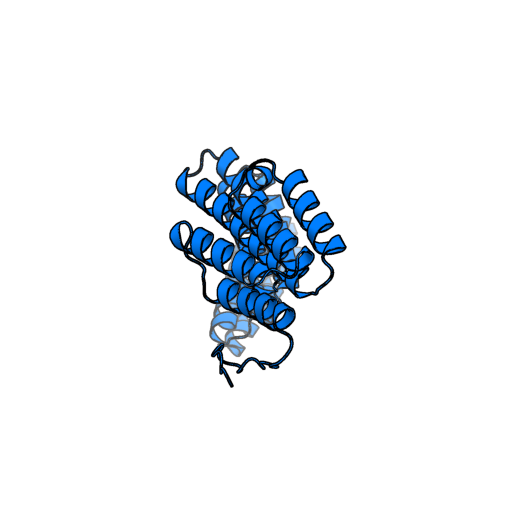 A 1 163 ? -6.427 0.194 9.889 1.00 83.25 163 TYR A O 1
ATOM 1327 N N . TYR A 1 164 ? -5.485 2.057 10.694 1.00 86.12 164 TYR A N 1
ATOM 1328 C CA . TYR A 1 164 ? -5.398 1.512 12.056 1.00 86.12 164 TYR A CA 1
ATOM 1329 C C . TYR A 1 164 ? -6.779 1.314 12.689 1.00 86.12 164 TYR A C 1
ATOM 1331 O O . TYR A 1 164 ? -6.997 0.291 13.337 1.00 86.12 164 TYR A O 1
ATOM 1339 N N . ILE A 1 165 ? -7.730 2.231 12.469 1.00 89.56 165 ILE A N 1
ATOM 1340 C CA . ILE A 1 165 ? -9.111 2.032 12.937 1.00 89.56 165 ILE A CA 1
ATOM 1341 C C . ILE A 1 165 ? -9.794 0.876 12.202 1.00 89.56 165 ILE A C 1
ATOM 1343 O O . ILE A 1 165 ? -10.400 0.033 12.859 1.00 89.56 165 ILE A O 1
ATOM 1347 N N . LYS A 1 166 ? -9.637 0.759 10.875 1.00 88.00 166 LYS A N 1
ATOM 1348 C CA . LYS A 1 166 ? -10.158 -0.389 10.109 1.00 88.00 166 LYS A CA 1
ATOM 1349 C C . LYS A 1 166 ? -9.572 -1.719 10.606 1.00 88.00 166 LYS A C 1
ATOM 1351 O O . LYS A 1 166 ? -10.322 -2.661 10.855 1.00 88.00 166 LYS A O 1
ATOM 1356 N N . ALA A 1 167 ? -8.257 -1.785 10.831 1.00 83.56 167 ALA A N 1
ATOM 1357 C CA . ALA A 1 167 ? -7.589 -2.964 11.386 1.00 83.56 167 ALA A CA 1
ATOM 1358 C C . ALA A 1 167 ? -8.087 -3.302 12.804 1.00 83.56 167 ALA A C 1
ATOM 1360 O O . ALA A 1 167 ? -8.380 -4.460 13.098 1.00 83.56 167 ALA A O 1
ATOM 1361 N N . GLY A 1 168 ? -8.233 -2.289 13.665 1.00 88.25 168 GLY A N 1
ATOM 1362 C CA . GLY A 1 168 ? -8.771 -2.441 15.016 1.00 88.25 168 GLY A CA 1
ATOM 1363 C C . GLY A 1 168 ? -10.200 -2.984 15.023 1.00 88.25 168 GLY A C 1
ATOM 1364 O O . GLY A 1 168 ? -10.476 -3.952 15.727 1.00 88.25 168 GLY A O 1
ATOM 1365 N N . ILE A 1 169 ? -11.083 -2.432 14.182 1.00 90.62 169 ILE A N 1
ATOM 1366 C CA . ILE A 1 169 ? -12.461 -2.918 14.018 1.00 90.62 169 ILE A CA 1
ATOM 1367 C C . ILE A 1 169 ? -12.467 -4.387 13.580 1.00 90.62 169 ILE A C 1
ATOM 1369 O O . ILE A 1 169 ? -13.196 -5.179 14.169 1.00 90.62 169 ILE A O 1
ATOM 1373 N N . LEU A 1 170 ? -11.638 -4.788 12.607 1.00 86.25 170 LEU A N 1
ATOM 1374 C CA . LEU A 1 170 ? -11.565 -6.195 12.193 1.00 86.25 170 LEU A CA 1
ATOM 1375 C C . LEU A 1 170 ? -11.116 -7.120 13.327 1.00 86.25 170 LEU A C 1
ATOM 1377 O O . LEU A 1 170 ? -11.708 -8.182 13.512 1.00 86.25 170 LEU A O 1
ATOM 1381 N N . HIS A 1 171 ? -10.103 -6.725 14.101 1.00 87.12 171 HIS A N 1
ATOM 1382 C CA . HIS A 1 171 ? -9.669 -7.509 15.255 1.00 87.12 171 HIS A CA 1
ATOM 1383 C C . HIS A 1 171 ? -10.789 -7.693 16.284 1.00 87.12 171 HIS A C 1
ATOM 1385 O O . HIS A 1 171 ? -10.964 -8.793 16.805 1.00 87.12 171 HIS A O 1
ATOM 1391 N N . ILE A 1 172 ? -11.577 -6.646 16.528 1.00 89.31 172 ILE A N 1
ATOM 1392 C CA . ILE A 1 172 ? -12.742 -6.706 17.413 1.00 89.31 172 ILE A CA 1
ATOM 1393 C C . ILE A 1 172 ? -13.822 -7.630 16.826 1.00 89.31 172 ILE A C 1
ATOM 1395 O O . ILE A 1 172 ? -14.344 -8.493 17.529 1.00 89.31 172 ILE A O 1
ATOM 1399 N N . VAL A 1 173 ? -14.120 -7.514 15.526 1.00 87.44 173 VAL A N 1
ATOM 1400 C CA . VAL A 1 173 ? -15.111 -8.353 14.825 1.00 87.44 173 VAL A CA 1
ATOM 1401 C C . VAL A 1 173 ? -14.750 -9.834 14.889 1.00 87.44 173 VAL A C 1
ATOM 1403 O O . VAL A 1 173 ? -15.657 -10.660 14.993 1.00 87.44 173 VAL A O 1
ATOM 1406 N N . ILE A 1 174 ? -13.465 -10.199 14.841 1.00 84.81 174 ILE A N 1
ATOM 1407 C CA . ILE A 1 174 ? -13.016 -11.598 14.972 1.00 84.81 174 ILE A CA 1
ATOM 1408 C C . ILE A 1 174 ? -13.489 -12.213 16.303 1.00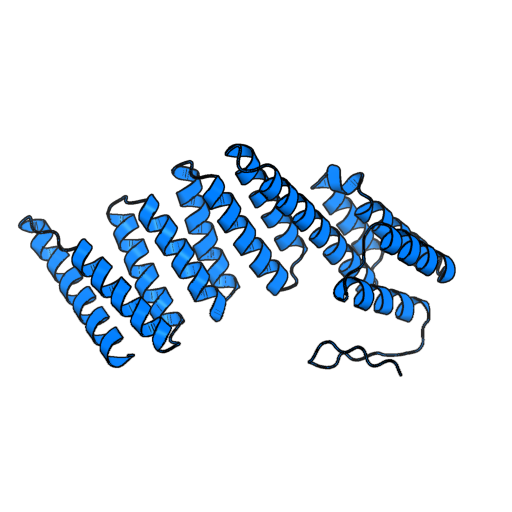 84.81 174 ILE A C 1
ATOM 1410 O O . ILE A 1 174 ? -13.726 -13.417 16.363 1.00 84.81 174 ILE A O 1
ATOM 1414 N N . GLY A 1 175 ? -13.729 -11.390 17.329 1.00 77.06 175 GLY A N 1
ATOM 1415 C CA . GLY A 1 175 ? -14.311 -11.804 18.608 1.00 77.06 175 GLY A CA 1
ATOM 1416 C C . GLY A 1 175 ? -13.281 -12.147 19.681 1.00 77.06 175 GLY A C 1
ATOM 1417 O O . GLY A 1 175 ? -13.658 -12.509 20.791 1.00 77.06 175 GLY A O 1
ATOM 1418 N N . ASP A 1 176 ? -11.988 -12.002 19.385 1.00 86.00 176 ASP A N 1
ATOM 1419 C CA . ASP A 1 176 ? -10.919 -12.135 20.372 1.00 86.00 176 ASP A CA 1
ATOM 1420 C C . ASP A 1 176 ? -10.500 -10.751 20.880 1.00 86.00 176 ASP A C 1
ATOM 1422 O O . ASP A 1 176 ? -9.631 -10.080 20.316 1.00 86.00 176 ASP A O 1
ATOM 1426 N N . ILE A 1 177 ? -11.154 -10.318 21.957 1.00 88.00 177 ILE A N 1
ATOM 1427 C CA . ILE A 1 177 ? -10.952 -8.996 22.562 1.00 88.00 177 ILE A CA 1
ATOM 1428 C C . ILE A 1 177 ? -9.518 -8.835 23.088 1.00 88.00 177 ILE A C 1
ATOM 1430 O O . ILE A 1 177 ? -8.946 -7.747 23.008 1.00 88.00 177 ILE A O 1
ATOM 1434 N N . VAL A 1 178 ? -8.909 -9.914 23.592 1.00 88.94 178 VAL A N 1
ATOM 1435 C CA . VAL A 1 178 ? -7.536 -9.882 24.115 1.00 88.94 178 VAL A CA 1
ATOM 1436 C C . VAL A 1 178 ? -6.561 -9.607 22.977 1.00 88.94 178 VAL A C 1
ATOM 1438 O O . VAL A 1 178 ? -5.753 -8.680 23.067 1.00 88.94 178 VAL A O 1
ATOM 1441 N N . ASN A 1 179 ? -6.676 -10.352 21.876 1.00 86.88 179 ASN A N 1
ATOM 1442 C CA . ASN A 1 179 ? -5.858 -10.112 20.690 1.00 86.88 179 ASN A CA 1
ATOM 1443 C C . ASN A 1 179 ? -6.142 -8.744 20.060 1.00 86.88 179 ASN A C 1
ATOM 1445 O O . ASN A 1 179 ? -5.206 -8.084 19.608 1.00 86.88 179 ASN A O 1
ATOM 1449 N N . ALA A 1 180 ? -7.393 -8.273 20.076 1.00 89.19 180 ALA A N 1
ATOM 1450 C CA . ALA A 1 180 ? -7.723 -6.931 19.610 1.00 89.19 180 ALA A CA 1
ATOM 1451 C C . ALA A 1 180 ? -7.001 -5.846 20.414 1.00 89.19 180 ALA A C 1
ATOM 1453 O O . ALA A 1 180 ? -6.362 -4.974 19.821 1.00 89.19 180 ALA A O 1
ATOM 1454 N N . LYS A 1 181 ? -7.018 -5.941 21.747 1.00 92.38 181 LYS A N 1
ATOM 1455 C CA . LYS A 1 181 ? -6.326 -4.993 22.629 1.00 92.38 181 LYS A CA 1
ATOM 1456 C C . LYS A 1 181 ? -4.814 -5.005 22.401 1.00 92.38 181 LYS A C 1
ATOM 1458 O O . LYS A 1 181 ? -4.223 -3.947 22.203 1.00 92.38 181 LYS A O 1
ATOM 1463 N N . ILE A 1 182 ? -4.210 -6.192 22.294 1.00 90.19 182 ILE A N 1
ATOM 1464 C CA . ILE A 1 182 ? -2.780 -6.348 21.969 1.00 90.19 182 ILE A CA 1
ATOM 1465 C C . ILE A 1 182 ? -2.440 -5.682 20.626 1.00 90.19 182 ILE A C 1
ATOM 1467 O O . ILE A 1 182 ? -1.448 -4.955 20.528 1.00 90.19 182 ILE A O 1
ATOM 1471 N N . SER A 1 183 ? -3.250 -5.904 19.588 1.00 86.75 183 SER A N 1
ATOM 1472 C CA . SER A 1 183 ? -3.045 -5.275 18.279 1.00 86.75 183 SER A CA 1
ATOM 1473 C C . SER A 1 183 ? -3.162 -3.749 18.341 1.00 86.75 183 SER A C 1
ATOM 1475 O O . SER A 1 183 ? -2.306 -3.052 17.796 1.00 86.75 183 SER A O 1
ATOM 1477 N N . ILE A 1 184 ? -4.162 -3.212 19.043 1.00 90.12 184 ILE A N 1
ATOM 1478 C CA . ILE A 1 184 ? -4.379 -1.761 19.187 1.00 90.12 184 ILE A CA 1
ATOM 1479 C C . ILE A 1 184 ? -3.246 -1.095 19.977 1.00 90.12 184 ILE A C 1
ATOM 1481 O O . ILE A 1 184 ? -2.758 -0.025 19.591 1.00 90.12 184 ILE A O 1
ATOM 1485 N N . ASP A 1 185 ? -2.759 -1.741 21.035 1.00 90.88 185 ASP A N 1
ATOM 1486 C CA . ASP A 1 185 ? -1.605 -1.269 21.804 1.00 90.88 185 ASP A CA 1
ATOM 1487 C C . ASP A 1 185 ? -0.321 -1.302 20.965 1.00 90.88 185 ASP A C 1
ATOM 1489 O O . ASP A 1 185 ? 0.503 -0.381 21.024 1.00 90.88 185 ASP A O 1
ATOM 1493 N N . LYS A 1 186 ? -0.172 -2.308 20.094 1.00 88.19 186 LYS A N 1
ATOM 1494 C CA . LYS A 1 186 ? 0.915 -2.354 19.110 1.00 88.19 186 LYS A CA 1
ATOM 1495 C C . LYS A 1 186 ? 0.816 -1.199 18.109 1.00 88.19 186 LYS A C 1
ATOM 1497 O O . LYS A 1 186 ? 1.842 -0.598 17.788 1.00 88.19 186 LYS A O 1
ATOM 1502 N N . TYR A 1 187 ? -0.378 -0.838 17.636 1.00 87.75 187 TYR A N 1
ATOM 1503 C CA . TYR A 1 187 ? -0.564 0.338 16.769 1.00 87.75 187 TYR A CA 1
ATOM 1504 C C . TYR A 1 187 ? -0.191 1.634 17.486 1.00 87.75 187 TYR A C 1
ATOM 1506 O O . TYR A 1 187 ? 0.525 2.459 16.922 1.00 87.75 187 TYR A O 1
ATOM 1514 N N . SER A 1 188 ? -0.602 1.767 18.747 1.00 88.94 188 SER A N 1
ATOM 1515 C CA . SER A 1 188 ? -0.282 2.911 19.611 1.00 88.94 188 SER A CA 1
ATOM 1516 C C . SER A 1 188 ? 1.222 3.044 19.856 1.00 88.94 188 SER A C 1
ATOM 1518 O O . SER A 1 188 ? 1.764 4.146 19.821 1.00 88.94 188 SER A O 1
ATOM 1520 N N . SER A 1 189 ? 1.910 1.916 20.035 1.00 86.81 189 SER A N 1
ATOM 1521 C CA . SER A 1 189 ? 3.370 1.869 20.183 1.00 86.81 189 SER A CA 1
ATOM 1522 C C . SER A 1 189 ? 4.088 2.242 18.883 1.00 86.81 189 SER A C 1
ATOM 1524 O O . SER A 1 189 ? 5.109 2.925 18.904 1.00 86.81 189 SER A O 1
ATOM 1526 N N . ASN A 1 190 ? 3.540 1.823 17.738 1.00 79.94 190 ASN A N 1
ATOM 1527 C CA . ASN A 1 190 ? 4.093 2.136 16.423 1.00 79.94 190 ASN A CA 1
ATOM 1528 C C . ASN A 1 190 ? 3.852 3.597 16.010 1.00 79.94 190 ASN A C 1
ATOM 1530 O O . ASN A 1 190 ? 4.647 4.149 15.244 1.00 79.94 190 ASN A O 1
ATOM 1534 N N . ASP A 1 191 ? 2.745 4.217 16.427 1.00 80.38 191 ASP A N 1
ATOM 1535 C CA . ASP A 1 191 ? 2.432 5.627 16.171 1.00 80.38 191 ASP A CA 1
ATOM 1536 C C . ASP A 1 191 ? 1.898 6.334 17.433 1.00 80.38 191 ASP A C 1
ATOM 1538 O O . ASP A 1 191 ? 0.701 6.263 17.728 1.00 80.38 191 ASP A O 1
ATOM 1542 N N . PRO A 1 192 ? 2.740 7.110 18.141 1.00 85.69 192 PRO A N 1
ATOM 1543 C CA . PRO A 1 192 ? 2.306 7.879 19.308 1.00 85.69 192 PRO A CA 1
ATOM 1544 C C . PRO A 1 192 ? 1.170 8.874 19.023 1.00 85.69 192 PRO A C 1
ATOM 1546 O O . PRO A 1 192 ? 0.418 9.230 19.929 1.00 85.69 192 PRO A O 1
ATOM 1549 N N . ARG A 1 193 ? 1.004 9.327 17.771 1.00 84.50 193 ARG A N 1
ATOM 1550 C CA . ARG A 1 193 ? -0.114 10.209 17.386 1.00 84.50 193 ARG A CA 1
ATOM 1551 C C . ARG A 1 193 ? -1.423 9.445 17.257 1.00 84.50 193 ARG A C 1
ATOM 1553 O O . ARG A 1 193 ? -2.478 10.053 17.397 1.00 84.50 193 ARG A O 1
ATOM 1560 N N . PHE A 1 194 ? -1.365 8.145 16.970 1.00 87.38 194 PHE A N 1
ATOM 1561 C CA . PHE A 1 194 ? -2.531 7.273 17.055 1.00 87.38 194 PHE A CA 1
ATOM 1562 C C . PHE A 1 194 ? -2.905 7.030 18.520 1.00 87.38 194 PHE A C 1
ATOM 1564 O O . PHE A 1 194 ? -4.081 7.100 18.851 1.00 87.38 194 PHE A O 1
ATOM 1571 N N . ALA A 1 195 ? -1.929 6.865 19.418 1.00 88.81 195 ALA A N 1
ATOM 1572 C CA . ALA A 1 195 ? -2.196 6.648 20.844 1.00 88.81 195 ALA A CA 1
ATOM 1573 C C . ALA A 1 195 ? -3.047 7.762 21.493 1.00 88.81 195 ALA A C 1
ATOM 1575 O O . ALA A 1 195 ? -3.891 7.480 22.339 1.00 88.81 195 ALA A O 1
ATOM 1576 N N . SER A 1 196 ? -2.859 9.020 21.079 1.00 89.50 196 SER A N 1
ATOM 1577 C CA . SER A 1 196 ? -3.638 10.181 21.548 1.00 89.50 196 SER A CA 1
ATOM 1578 C C . SER A 1 196 ? -4.839 10.535 20.659 1.00 89.50 196 SER A C 1
ATOM 1580 O O . SER A 1 196 ? -5.487 11.564 20.862 1.00 89.50 196 SER A O 1
ATOM 1582 N N . SER A 1 197 ? -5.129 9.712 19.652 1.00 91.44 197 SER A N 1
ATOM 1583 C CA . SER A 1 197 ? -6.158 9.984 18.652 1.00 91.44 197 SER A CA 1
ATOM 1584 C C . SER A 1 197 ? -7.566 9.622 19.128 1.00 91.44 197 SER A C 1
ATOM 1586 O O . SER A 1 197 ? -7.762 8.823 20.049 1.00 91.44 197 SER A O 1
ATOM 1588 N N . ARG A 1 198 ? -8.572 10.196 18.459 1.00 91.38 198 ARG A N 1
ATOM 1589 C CA . ARG A 1 198 ? -9.982 9.860 18.704 1.00 91.38 198 ARG A CA 1
ATOM 1590 C C . ARG A 1 198 ? -10.293 8.442 18.246 1.00 91.38 198 ARG A C 1
ATOM 1592 O O . ARG A 1 198 ? -11.112 7.783 18.863 1.00 91.38 198 ARG A O 1
ATOM 1599 N N . GLU A 1 199 ? -9.626 7.987 17.193 1.00 92.62 199 GLU A N 1
ATOM 1600 C CA . GLU A 1 199 ? -9.715 6.651 16.618 1.00 92.62 199 GLU A CA 1
ATOM 1601 C C . GLU A 1 199 ? -9.312 5.583 17.636 1.00 92.62 199 GLU A C 1
ATOM 1603 O O . GLU A 1 199 ? -10.045 4.622 17.842 1.00 92.62 199 GLU A O 1
ATOM 1608 N N . LYS A 1 200 ? -8.180 5.771 18.324 1.00 93.69 200 LYS A N 1
ATOM 1609 C CA . LYS A 1 200 ? -7.741 4.845 19.375 1.00 93.69 200 LYS A CA 1
ATOM 1610 C C . LYS A 1 200 ? -8.711 4.846 20.551 1.00 93.69 200 LYS A C 1
ATOM 1612 O O . LYS A 1 200 ? -9.131 3.780 20.982 1.00 93.69 200 LYS A O 1
ATOM 1617 N N . LYS A 1 201 ? -9.123 6.035 21.012 1.00 94.69 201 LYS A N 1
ATOM 1618 C CA . LYS A 1 201 ? -10.130 6.164 22.078 1.00 94.69 201 LYS A CA 1
ATOM 1619 C C . LYS A 1 201 ? -11.448 5.477 21.702 1.00 94.69 201 LYS A C 1
ATOM 1621 O O . LYS A 1 201 ? -12.062 4.832 22.536 1.00 94.69 201 LYS A O 1
ATOM 1626 N N . PHE A 1 202 ? -11.871 5.597 20.448 1.00 96.00 202 PHE A N 1
ATOM 1627 C CA . PHE A 1 202 ? -13.070 4.947 19.933 1.00 96.00 202 PHE A CA 1
ATOM 1628 C C . PHE A 1 202 ? -12.966 3.419 19.974 1.00 96.00 202 PHE A C 1
ATOM 1630 O O . PHE A 1 202 ? -13.900 2.765 20.426 1.00 96.00 202 PHE A O 1
ATOM 1637 N N . LEU A 1 203 ? -11.827 2.850 19.568 1.00 95.81 203 LEU A N 1
ATOM 1638 C CA . LEU A 1 203 ? -11.598 1.405 19.643 1.00 95.81 203 LEU A CA 1
ATOM 1639 C C . LEU A 1 203 ? -11.564 0.885 21.085 1.00 95.81 203 LEU A C 1
ATOM 1641 O O . LEU A 1 203 ? -12.163 -0.153 21.355 1.00 95.81 203 LEU A O 1
ATOM 1645 N N . ASP A 1 204 ? -10.894 1.596 21.998 1.00 95.62 204 ASP A N 1
ATOM 1646 C CA . ASP A 1 204 ? -10.876 1.234 23.422 1.00 95.62 204 ASP A CA 1
ATOM 1647 C C . ASP A 1 204 ? -12.295 1.228 23.996 1.00 95.62 204 ASP A C 1
ATOM 1649 O O . ASP A 1 204 ? -12.717 0.244 24.591 1.00 95.62 204 ASP A O 1
ATOM 1653 N N . ASN A 1 205 ? -13.052 2.296 23.739 1.00 95.94 205 ASN A N 1
ATOM 1654 C CA . ASN A 1 205 ? -14.426 2.436 24.198 1.00 95.94 205 ASN A CA 1
ATOM 1655 C C . ASN A 1 205 ? -15.334 1.319 23.645 1.00 95.94 205 ASN A C 1
ATOM 1657 O O . ASN A 1 205 ? -16.184 0.809 24.369 1.00 95.94 205 ASN A O 1
ATOM 1661 N N . ILE A 1 206 ? -15.152 0.906 22.382 1.00 95.19 206 ILE A N 1
ATOM 1662 C CA . ILE A 1 206 ? -15.865 -0.255 21.821 1.00 95.19 206 ILE A CA 1
ATOM 1663 C C . ILE A 1 206 ? -15.488 -1.538 22.569 1.00 95.19 206 ILE A C 1
ATOM 1665 O O . ILE A 1 206 ? -16.367 -2.335 22.888 1.00 95.19 206 ILE A O 1
ATOM 1669 N N . ILE A 1 207 ? -14.198 -1.758 22.835 1.00 94.44 207 ILE A N 1
ATOM 1670 C CA . ILE A 1 207 ? -13.726 -2.928 23.586 1.00 94.44 207 ILE A CA 1
ATOM 1671 C C . ILE A 1 207 ? -14.336 -2.956 24.986 1.00 94.44 207 ILE A C 1
ATOM 1673 O O . ILE A 1 207 ? -14.793 -4.016 25.419 1.00 94.44 207 ILE A O 1
ATOM 1677 N N . ASP A 1 208 ? -14.374 -1.814 25.666 1.00 94.12 208 ASP A N 1
ATOM 1678 C CA . ASP A 1 208 ? -14.963 -1.687 26.996 1.00 94.12 208 ASP A CA 1
ATOM 1679 C C . ASP A 1 208 ? -16.471 -1.987 26.941 1.00 94.12 208 ASP A C 1
ATOM 1681 O O . ASP A 1 208 ? -16.945 -2.845 27.683 1.00 94.12 208 ASP A O 1
ATOM 1685 N N . ALA A 1 209 ? -17.204 -1.428 25.968 1.00 93.31 209 ALA A N 1
ATOM 1686 C CA . ALA A 1 209 ? -18.629 -1.711 25.771 1.00 93.31 209 ALA A CA 1
ATOM 1687 C C . ALA A 1 209 ? -18.924 -3.198 25.498 1.00 93.31 209 ALA A C 1
ATOM 1689 O O . ALA A 1 209 ? -19.888 -3.748 26.032 1.00 93.31 209 ALA A O 1
ATOM 1690 N N . ILE A 1 210 ? -18.084 -3.873 24.703 1.00 91.44 210 ILE A N 1
ATOM 1691 C CA . ILE A 1 210 ? -18.212 -5.316 24.448 1.00 91.44 210 ILE A CA 1
ATOM 1692 C C . ILE A 1 210 ? -17.917 -6.120 25.717 1.00 91.44 210 ILE A C 1
ATOM 1694 O O . ILE A 1 210 ? -18.628 -7.078 26.019 1.00 91.44 210 ILE A O 1
ATOM 1698 N N . THR A 1 211 ? -16.876 -5.735 26.458 1.00 90.75 211 THR A N 1
ATOM 1699 C CA . THR A 1 211 ? -16.464 -6.408 27.699 1.00 90.75 211 THR A CA 1
ATOM 1700 C C . THR A 1 211 ? -17.550 -6.305 28.769 1.00 90.75 211 THR A C 1
ATOM 1702 O O . THR A 1 211 ? -17.804 -7.270 29.487 1.00 90.75 211 THR A O 1
ATOM 1705 N N . GLU A 1 212 ? -18.221 -5.157 28.841 1.00 91.38 212 GLU A N 1
ATOM 1706 C CA . GLU A 1 212 ? -19.330 -4.888 29.759 1.00 91.38 212 GLU A CA 1
ATOM 1707 C C . GLU A 1 212 ? -20.690 -5.395 29.245 1.00 91.38 212 GLU A C 1
ATOM 1709 O O . GLU A 1 212 ? -21.677 -5.313 29.972 1.00 91.38 212 GLU A O 1
ATOM 1714 N N . GLN A 1 213 ? -20.758 -5.922 28.014 1.00 89.56 213 GLN A N 1
ATOM 1715 C CA . GLN A 1 213 ? -22.003 -6.298 27.324 1.00 89.56 213 GLN A CA 1
ATOM 1716 C C . GLN A 1 213 ? -23.044 -5.164 27.292 1.00 89.56 213 GLN A C 1
ATOM 1718 O O . GLN A 1 213 ? -24.252 -5.393 27.372 1.00 89.56 213 GLN A O 1
ATOM 1723 N N . ASN A 1 214 ? -22.575 -3.923 27.168 1.00 91.31 214 ASN A N 1
ATOM 1724 C CA . ASN A 1 214 ? -23.412 -2.735 27.231 1.00 91.31 214 ASN A CA 1
ATOM 1725 C C . ASN A 1 214 ? -23.703 -2.194 25.823 1.00 91.31 214 ASN A C 1
ATOM 1727 O O . ASN A 1 214 ? -22.912 -1.449 25.239 1.00 91.31 214 ASN A O 1
ATOM 1731 N N . ILE A 1 215 ? -24.858 -2.582 25.274 1.00 90.56 215 ILE A N 1
ATOM 1732 C CA . ILE A 1 215 ? -25.292 -2.183 23.927 1.00 90.56 215 ILE A CA 1
ATOM 1733 C C . ILE A 1 215 ? -25.595 -0.681 23.862 1.00 90.56 215 ILE A C 1
ATOM 1735 O O . ILE A 1 215 ? -25.210 -0.032 22.892 1.00 90.56 215 ILE A O 1
ATOM 1739 N N . GLU A 1 216 ? -26.239 -0.119 24.886 1.00 91.88 216 GLU A N 1
ATOM 1740 C CA . GLU A 1 216 ? -26.577 1.311 24.928 1.00 91.88 216 GLU A CA 1
ATOM 1741 C C . GLU A 1 216 ? -25.309 2.170 24.893 1.00 91.88 216 GLU A C 1
ATOM 1743 O O . GLU A 1 216 ? -25.212 3.116 24.110 1.00 91.88 216 GLU A O 1
ATOM 1748 N N . TYR A 1 217 ? -24.294 1.779 25.671 1.00 94.38 217 TYR A N 1
ATOM 1749 C CA . TYR A 1 217 ? -23.000 2.452 25.669 1.00 94.38 217 TYR A CA 1
ATOM 1750 C C . TYR A 1 217 ? -22.297 2.332 24.312 1.00 94.38 217 TYR A C 1
ATOM 1752 O O . TYR A 1 217 ? -21.783 3.324 23.794 1.00 94.38 217 TYR A O 1
ATOM 1760 N N . PHE A 1 218 ? -22.328 1.151 23.682 1.00 93.94 218 PHE A N 1
ATOM 1761 C CA . PHE A 1 218 ? -21.793 0.972 22.329 1.00 93.94 218 PHE A CA 1
ATOM 1762 C C . PHE A 1 218 ? -22.456 1.927 21.320 1.00 93.94 218 PHE A C 1
ATOM 1764 O O . PHE A 1 218 ? -21.759 2.588 20.546 1.00 93.94 218 PHE A O 1
ATOM 1771 N N . GLU A 1 219 ? -23.788 2.031 21.327 1.00 93.12 219 GLU A N 1
ATOM 1772 C CA . GLU A 1 219 ? -24.527 2.927 20.429 1.00 93.12 219 GLU A CA 1
ATOM 1773 C C . GLU A 1 219 ? -24.201 4.402 20.673 1.00 93.12 219 GLU A C 1
ATOM 1775 O O . GLU A 1 219 ? -24.007 5.156 19.713 1.00 93.12 219 GLU A O 1
ATOM 1780 N N . GLU A 1 220 ? -24.086 4.804 21.940 1.00 94.94 220 GLU A N 1
ATOM 1781 C CA . GLU A 1 220 ? -23.685 6.155 22.323 1.00 94.94 220 GLU A CA 1
ATOM 1782 C C . GLU A 1 220 ? -22.297 6.495 21.764 1.00 94.94 220 GLU A C 1
ATOM 1784 O O . GLU A 1 220 ? -22.148 7.508 21.076 1.00 94.94 220 GLU A O 1
ATOM 1789 N N . ILE A 1 221 ? -21.306 5.620 21.967 1.00 94.94 221 ILE A N 1
ATOM 1790 C CA . ILE A 1 221 ? -19.932 5.803 21.473 1.00 94.94 221 ILE A CA 1
ATOM 1791 C C . ILE A 1 221 ? -19.903 5.927 19.943 1.00 94.94 221 ILE A C 1
ATOM 1793 O O . ILE A 1 221 ? -19.222 6.805 19.403 1.00 94.94 221 ILE A O 1
ATOM 1797 N N . VAL A 1 222 ? -20.638 5.065 19.230 1.00 94.38 222 VAL A N 1
ATOM 1798 C CA . VAL A 1 222 ? -20.737 5.104 17.760 1.00 94.38 222 VAL A CA 1
ATOM 1799 C C . VAL A 1 222 ? -21.358 6.417 17.289 1.00 94.38 222 VAL A C 1
ATOM 1801 O O . VAL A 1 222 ? -20.825 7.055 16.378 1.00 94.38 222 VAL A O 1
ATOM 1804 N N . HIS A 1 223 ? -22.434 6.864 17.933 1.00 93.50 223 HIS A N 1
ATOM 1805 C CA . HIS A 1 223 ? -23.102 8.115 17.592 1.00 93.50 223 HIS A CA 1
ATOM 1806 C C . HIS A 1 223 ? -22.247 9.354 17.912 1.00 93.50 223 HIS A C 1
ATOM 1808 O O . HIS A 1 223 ? -22.202 10.309 17.133 1.00 93.50 223 HIS A O 1
ATOM 1814 N N . GLU A 1 224 ? -21.540 9.371 19.043 1.00 93.81 224 GLU A N 1
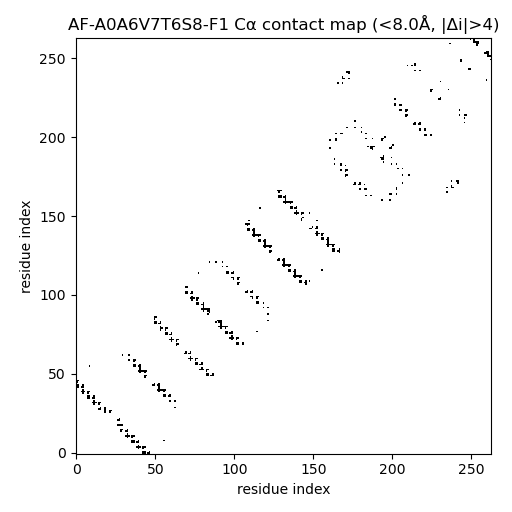ATOM 1815 C CA . GLU A 1 224 ? -20.588 10.434 19.375 1.00 93.81 224 GLU A CA 1
ATOM 1816 C C . GLU A 1 224 ? -19.446 10.523 18.368 1.00 93.81 224 GLU A C 1
ATOM 1818 O O . GLU A 1 224 ? -19.087 11.625 17.937 1.00 93.81 224 GLU A O 1
ATOM 1823 N N . TYR A 1 225 ? -18.902 9.377 17.965 1.00 93.62 225 TYR A N 1
ATOM 1824 C CA . TYR A 1 225 ? -17.829 9.336 16.987 1.00 93.62 225 TYR A CA 1
ATOM 1825 C C . TYR A 1 225 ? -18.302 9.827 15.611 1.00 93.62 225 TYR A C 1
ATOM 1827 O O . TYR A 1 225 ? -17.662 10.719 15.050 1.00 93.62 225 TYR A O 1
ATOM 1835 N N . ASP A 1 226 ? -19.449 9.342 15.112 1.00 93.62 226 ASP A N 1
ATOM 1836 C CA . ASP A 1 226 ? -20.008 9.721 13.799 1.00 93.62 226 ASP A CA 1
ATOM 1837 C C . ASP A 1 226 ? -20.344 11.219 13.694 1.00 93.62 226 ASP A C 1
ATOM 1839 O O . ASP A 1 226 ? -20.200 11.821 12.627 1.00 93.62 226 ASP A O 1
ATOM 1843 N N . ARG A 1 227 ? -20.730 11.854 14.811 1.00 92.38 227 ARG A N 1
ATOM 1844 C CA . ARG A 1 227 ? -20.983 13.306 14.866 1.00 92.38 227 ARG A CA 1
ATOM 1845 C C . ARG A 1 227 ? -19.740 14.146 14.578 1.00 92.38 227 ARG A C 1
ATOM 1847 O O . ARG A 1 227 ? -19.866 15.257 14.067 1.00 92.38 227 ARG A O 1
ATOM 1854 N N . VAL A 1 228 ? -18.556 13.650 14.931 1.00 89.88 228 VAL A N 1
ATOM 1855 C CA . VAL A 1 228 ? -17.287 14.377 14.762 1.00 89.88 228 VAL A CA 1
ATOM 1856 C C . VAL A 1 228 ? -16.536 13.902 13.523 1.00 89.88 228 VAL A C 1
ATOM 1858 O O . VAL A 1 228 ? -15.975 14.716 12.791 1.00 89.88 228 VAL A O 1
ATOM 1861 N N . THR A 1 229 ? -16.510 12.591 13.302 1.00 87.12 229 THR A N 1
ATOM 1862 C CA . THR A 1 229 ? -15.817 11.931 12.197 1.00 87.12 229 THR A CA 1
ATOM 1863 C C . THR A 1 229 ? -16.810 11.018 11.508 1.00 87.12 229 THR A C 1
ATOM 1865 O O . THR A 1 229 ? -17.126 9.948 12.020 1.00 87.12 229 THR A O 1
ATOM 1868 N N . LYS A 1 230 ? -17.302 11.449 10.343 1.00 89.56 230 LYS A N 1
ATOM 1869 C CA . LYS A 1 230 ? -18.325 10.701 9.617 1.00 89.56 230 LYS A CA 1
ATOM 1870 C C . LYS A 1 230 ? -17.840 9.279 9.324 1.00 89.56 230 LYS A C 1
ATOM 1872 O O . LYS A 1 230 ? -16.798 9.095 8.692 1.00 89.56 230 LYS A O 1
ATOM 1877 N N . LEU A 1 231 ? -18.608 8.292 9.769 1.00 89.88 231 LEU A N 1
ATOM 1878 C CA . LEU A 1 231 ? -18.364 6.887 9.484 1.00 89.88 231 LEU A CA 1
ATOM 1879 C C . LEU A 1 231 ? -18.716 6.600 8.024 1.00 89.88 231 LEU A C 1
ATOM 1881 O O . LEU A 1 231 ? -19.788 6.969 7.539 1.00 89.88 231 LEU A O 1
ATOM 1885 N N . ASP A 1 232 ? -17.798 5.942 7.321 1.00 89.19 232 ASP A N 1
ATOM 1886 C CA . ASP A 1 232 ? -18.064 5.415 5.987 1.00 89.19 232 ASP A CA 1
ATOM 1887 C C . ASP A 1 232 ? -18.861 4.101 6.061 1.00 89.19 232 ASP A C 1
ATOM 1889 O O . ASP A 1 232 ? -18.979 3.470 7.116 1.00 89.19 232 ASP A O 1
ATOM 1893 N N . ASN A 1 233 ? -19.395 3.671 4.915 1.00 87.00 233 ASN A N 1
ATOM 1894 C CA . ASN A 1 233 ? -20.216 2.461 4.820 1.00 87.00 233 ASN A CA 1
ATOM 1895 C C . ASN A 1 233 ? -19.485 1.206 5.322 1.00 87.00 233 ASN A C 1
ATOM 1897 O O . ASN A 1 233 ? -20.112 0.329 5.911 1.00 87.00 233 ASN A O 1
ATOM 1901 N N . TRP A 1 234 ? -18.167 1.125 5.120 1.00 89.38 234 TRP A N 1
ATOM 1902 C CA . TRP A 1 234 ? -17.367 -0.022 5.546 1.00 89.38 234 TRP A CA 1
ATOM 1903 C C . TRP A 1 234 ? -17.318 -0.115 7.075 1.00 89.38 234 TRP A C 1
ATOM 1905 O O . TRP A 1 234 ? -17.571 -1.178 7.644 1.00 89.38 234 TRP A O 1
ATOM 1915 N N . LYS A 1 235 ? -17.057 1.008 7.757 1.00 91.19 235 LYS A N 1
ATOM 1916 C CA . LYS A 1 235 ? -17.030 1.059 9.225 1.00 91.19 235 LYS A CA 1
ATOM 1917 C C . LYS A 1 235 ? -18.414 0.776 9.794 1.00 91.19 235 LYS A C 1
ATOM 1919 O O . LYS A 1 235 ? -18.521 -0.009 10.728 1.00 91.19 235 LYS A O 1
ATOM 1924 N N . ILE A 1 236 ? -19.461 1.358 9.206 1.00 90.81 236 ILE A N 1
ATOM 1925 C CA . ILE A 1 236 ? -20.853 1.124 9.621 1.00 90.81 236 ILE A CA 1
ATOM 1926 C C . ILE A 1 236 ? -21.199 -0.366 9.542 1.00 90.81 236 ILE A C 1
ATOM 1928 O O . ILE A 1 236 ? -21.706 -0.918 10.516 1.00 90.81 236 ILE A O 1
ATOM 1932 N N . TYR A 1 237 ? -20.875 -1.027 8.428 1.00 88.31 237 TYR A N 1
ATOM 1933 C CA . TYR A 1 237 ? -21.136 -2.453 8.235 1.00 88.31 237 TYR A CA 1
ATOM 1934 C C . TYR A 1 237 ? -20.493 -3.315 9.334 1.00 88.31 237 TYR A C 1
ATOM 1936 O O . TYR A 1 237 ? -21.163 -4.120 9.980 1.00 88.31 237 TYR A O 1
ATOM 1944 N N . PHE A 1 238 ? -19.204 -3.116 9.619 1.00 89.81 238 PHE A N 1
ATOM 1945 C CA . PHE A 1 238 ? -18.534 -3.916 10.647 1.00 89.81 238 PHE A CA 1
ATOM 1946 C C . PHE A 1 238 ? -18.947 -3.550 12.076 1.00 89.81 238 PHE A C 1
ATOM 1948 O O . PHE A 1 238 ? -19.019 -4.437 12.924 1.00 89.81 238 PHE A O 1
ATOM 1955 N N . LEU A 1 239 ? -19.267 -2.284 12.353 1.00 92.69 239 LEU A N 1
ATOM 1956 C CA . LEU A 1 239 ? -19.839 -1.882 13.642 1.00 92.69 239 LEU A CA 1
ATOM 1957 C C . LEU A 1 239 ? -21.216 -2.522 13.861 1.00 92.69 239 LEU A C 1
ATOM 1959 O O . LEU A 1 239 ? -21.513 -2.959 14.970 1.00 92.69 239 LEU A O 1
ATOM 1963 N N . TYR A 1 240 ? -22.021 -2.661 12.807 1.00 88.56 240 TYR A N 1
ATOM 1964 C CA . TYR A 1 240 ? -23.269 -3.419 12.862 1.00 88.56 240 TYR A CA 1
ATOM 1965 C C . TYR A 1 240 ? -23.023 -4.913 13.130 1.00 88.56 240 TYR A C 1
ATOM 1967 O O . TYR A 1 240 ? -23.720 -5.515 13.947 1.00 88.56 240 TYR A O 1
ATOM 1975 N N . ASN A 1 241 ? -21.986 -5.511 12.535 1.00 87.62 241 ASN A N 1
ATOM 1976 C CA . ASN A 1 241 ? -21.590 -6.894 12.834 1.00 87.62 241 ASN A CA 1
ATOM 1977 C C . ASN A 1 241 ? -21.135 -7.078 14.290 1.00 87.62 241 ASN A C 1
ATOM 1979 O O . ASN A 1 241 ? -21.395 -8.114 14.896 1.00 87.62 241 ASN A O 1
ATOM 1983 N N . ILE A 1 242 ?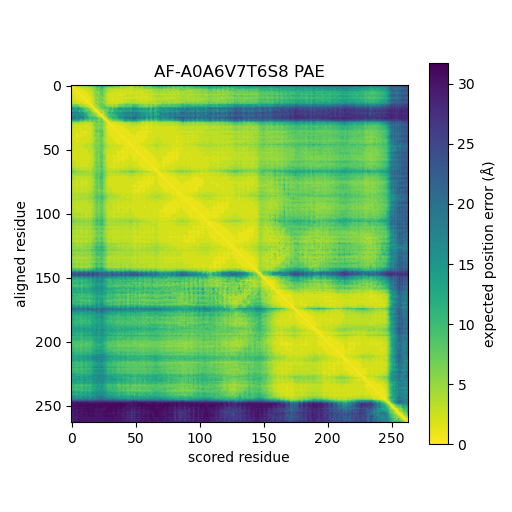 -20.465 -6.083 14.873 1.00 89.75 242 ILE A N 1
ATOM 1984 C CA . ILE A 1 242 ? -20.127 -6.090 16.303 1.00 89.75 242 ILE A CA 1
ATOM 1985 C C . ILE A 1 242 ? -21.409 -6.007 17.138 1.00 89.75 242 ILE A C 1
ATOM 1987 O O . ILE A 1 242 ? -21.615 -6.830 18.028 1.00 89.75 242 ILE A O 1
ATOM 1991 N N . LYS A 1 243 ? -22.300 -5.060 16.819 1.00 89.25 243 LYS A N 1
ATOM 1992 C CA . LYS A 1 243 ? -23.571 -4.873 17.527 1.00 89.25 243 LYS A CA 1
ATOM 1993 C C . LYS A 1 243 ? -24.455 -6.121 17.477 1.00 89.25 243 LYS A C 1
ATOM 1995 O O . LYS A 1 243 ? -24.980 -6.529 18.503 1.00 89.25 243 LYS A O 1
ATOM 2000 N N . SER A 1 244 ? -24.611 -6.750 16.314 1.00 84.50 244 SER A N 1
ATOM 2001 C CA . SER A 1 244 ? -25.408 -7.979 16.168 1.00 84.50 244 SER A CA 1
ATOM 2002 C C . SER A 1 244 ? -24.841 -9.135 16.995 1.00 84.50 244 SER A C 1
ATOM 2004 O O . SER A 1 244 ? -25.605 -9.850 17.639 1.00 84.50 244 SER A O 1
ATOM 2006 N N . LYS A 1 245 ? -23.510 -9.269 17.075 1.00 82.31 245 LYS A N 1
ATOM 2007 C CA . LYS A 1 245 ? -22.855 -10.231 17.977 1.00 82.31 245 LYS A CA 1
ATOM 2008 C C . LYS A 1 245 ? -23.087 -9.928 19.457 1.00 82.31 245 LYS A C 1
ATOM 2010 O O . LYS A 1 245 ? -23.168 -10.867 20.239 1.00 82.31 245 LYS A O 1
ATOM 2015 N N . LEU A 1 246 ? -23.208 -8.656 19.838 1.00 79.62 246 LEU A N 1
ATOM 2016 C CA . LEU A 1 246 ? -23.614 -8.263 21.194 1.00 79.62 246 LEU A CA 1
ATOM 2017 C C . LEU A 1 246 ? -25.099 -8.540 21.468 1.00 79.62 246 LEU A C 1
ATOM 2019 O O . LEU A 1 246 ? -25.468 -8.766 22.614 1.00 79.62 246 LEU A O 1
ATOM 2023 N N . ASN A 1 247 ? -25.934 -8.536 20.427 1.00 73.88 247 ASN A N 1
ATOM 2024 C CA . ASN A 1 247 ? -27.387 -8.680 20.527 1.00 73.88 247 ASN A CA 1
ATOM 2025 C C . ASN A 1 247 ? -27.883 -10.142 20.463 1.00 73.88 247 ASN A C 1
ATOM 2027 O O . ASN A 1 247 ? -29.037 -10.389 20.783 1.00 73.88 247 ASN A O 1
ATOM 2031 N N . VAL A 1 248 ? -27.036 -11.078 20.004 1.00 58.28 248 VAL A N 1
ATOM 2032 C CA . VAL A 1 248 ? -27.307 -12.506 19.710 1.00 58.28 248 VAL A CA 1
ATOM 2033 C C . VAL A 1 248 ? -28.771 -12.827 19.361 1.00 58.28 248 VAL A C 1
ATOM 2035 O O . VAL A 1 248 ? -29.488 -13.434 20.145 1.00 58.28 248 VAL A O 1
ATOM 2038 N N . GLU A 1 249 ? -29.173 -12.455 18.143 1.00 45.00 249 GLU A N 1
ATOM 2039 C CA . GLU A 1 249 ? -29.929 -13.266 17.167 1.00 45.00 249 GLU A CA 1
ATOM 2040 C C . GLU A 1 249 ? -30.007 -12.466 15.848 1.00 45.00 249 GLU A C 1
ATOM 2042 O O . GLU A 1 249 ? -30.415 -11.308 15.848 1.00 45.00 249 GLU A O 1
ATOM 2047 N N . GLY A 1 250 ? -29.575 -13.061 14.728 1.00 41.31 250 GLY A N 1
ATOM 2048 C CA . GLY A 1 250 ? -29.710 -12.477 13.384 1.00 41.31 250 GLY A CA 1
ATOM 2049 C C . GLY A 1 250 ? -28.437 -12.555 12.539 1.00 41.31 250 GLY A C 1
ATOM 2050 O O . GLY A 1 250 ? -27.617 -11.640 12.547 1.00 41.31 250 GLY A O 1
ATOM 2051 N N . ASN A 1 251 ? -28.271 -13.663 11.809 1.00 41.69 251 ASN A N 1
ATOM 2052 C CA . ASN A 1 251 ? -27.282 -13.793 10.735 1.00 41.69 251 ASN A CA 1
ATOM 2053 C C . ASN A 1 251 ? -27.574 -12.772 9.628 1.00 41.69 251 ASN A C 1
ATOM 2055 O O . ASN A 1 251 ? -28.710 -12.694 9.172 1.00 41.69 251 ASN A O 1
ATOM 2059 N N . VAL A 1 252 ? -26.544 -12.084 9.128 1.00 50.69 252 VAL A N 1
ATOM 2060 C CA . VAL A 1 252 ? -26.637 -11.291 7.895 1.00 50.69 252 VAL A CA 1
ATOM 2061 C C . VAL A 1 252 ? -25.561 -11.767 6.924 1.00 50.69 252 VAL A C 1
ATOM 2063 O O . VAL A 1 252 ? -24.369 -11.724 7.234 1.00 50.69 252 VAL A O 1
ATOM 2066 N N . GLU A 1 253 ? -25.986 -12.251 5.757 1.00 44.72 253 GLU A N 1
ATOM 2067 C CA . GLU A 1 253 ? -25.109 -12.527 4.617 1.00 44.72 253 GLU A CA 1
ATOM 2068 C C . GLU A 1 253 ? -24.980 -11.274 3.741 1.00 44.72 253 GLU A C 1
ATOM 2070 O O . GLU A 1 253 ? -25.947 -10.555 3.502 1.00 44.72 253 GLU A O 1
ATOM 2075 N N . LEU A 1 254 ? -23.767 -11.015 3.251 1.00 41.62 254 LEU A N 1
ATOM 2076 C CA . LEU A 1 254 ? -23.486 -9.936 2.304 1.00 41.62 254 LEU A CA 1
ATOM 2077 C C . LEU A 1 254 ? -23.967 -10.311 0.901 1.00 41.62 254 LEU A C 1
ATOM 2079 O O . LEU A 1 254 ? -23.572 -11.357 0.377 1.00 41.62 254 LEU A O 1
ATOM 2083 N N . THR A 1 255 ? -24.708 -9.420 0.239 1.00 51.78 255 THR A N 1
ATOM 2084 C CA . THR A 1 255 ? -24.923 -9.542 -1.205 1.00 51.78 255 THR A CA 1
ATOM 2085 C C . THR A 1 255 ? -23.665 -9.096 -1.973 1.00 51.78 255 THR A C 1
ATOM 2087 O O . THR A 1 255 ? -22.934 -8.210 -1.516 1.00 51.78 255 THR A O 1
ATOM 2090 N N . PRO A 1 256 ? -23.364 -9.690 -3.148 1.00 43.12 256 PRO A N 1
ATOM 2091 C CA . PRO A 1 256 ? -22.131 -9.422 -3.907 1.00 43.12 256 PRO A CA 1
ATOM 2092 C C . PRO A 1 256 ? -21.912 -7.968 -4.366 1.00 43.12 256 PRO A C 1
ATOM 2094 O O . PRO A 1 256 ? -20.841 -7.642 -4.874 1.00 43.12 256 PRO A O 1
ATOM 2097 N N . ASP A 1 257 ? -22.915 -7.106 -4.226 1.00 50.34 257 ASP A N 1
ATOM 2098 C CA . ASP A 1 257 ? -22.922 -5.692 -4.604 1.00 50.34 257 ASP A CA 1
ATOM 2099 C C . ASP A 1 257 ? -22.729 -4.731 -3.414 1.00 50.34 257 ASP A C 1
ATOM 2101 O O . ASP A 1 257 ? -22.710 -3.515 -3.606 1.00 50.34 257 ASP A O 1
ATOM 2105 N N . GLY A 1 258 ? -22.540 -5.252 -2.195 1.00 49.94 258 GLY A N 1
ATOM 2106 C CA . GLY A 1 258 ? -22.331 -4.433 -0.997 1.00 49.94 258 GLY A CA 1
ATOM 2107 C C . GLY A 1 258 ? -23.606 -3.780 -0.456 1.00 49.94 258 GLY A C 1
ATOM 2108 O O . GLY A 1 258 ? -23.518 -2.849 0.347 1.00 49.94 258 GLY A O 1
ATOM 2109 N N . GLY A 1 259 ? -24.779 -4.253 -0.886 1.00 44.94 259 GLY A N 1
ATOM 2110 C CA . GLY A 1 259 ? -26.042 -3.984 -0.209 1.00 44.94 259 GLY A CA 1
ATOM 2111 C C . GLY A 1 259 ? -26.096 -4.690 1.148 1.00 44.94 259 GLY A C 1
ATOM 2112 O O . GLY A 1 259 ? -25.573 -5.790 1.317 1.00 44.94 259 GLY A O 1
ATOM 2113 N N . VAL A 1 260 ? -26.714 -4.040 2.133 1.00 47.12 260 VAL A N 1
ATOM 2114 C CA . VAL A 1 260 ? -27.042 -4.663 3.420 1.00 47.12 260 VAL A CA 1
ATOM 2115 C C . VAL A 1 260 ? -28.532 -4.971 3.382 1.00 47.12 260 VAL A C 1
ATOM 2117 O O . VAL A 1 260 ? -29.338 -4.041 3.399 1.00 47.12 260 VAL A O 1
ATOM 2120 N N . ASP A 1 261 ? -28.888 -6.252 3.289 1.00 40.84 261 ASP A N 1
ATOM 2121 C CA . ASP A 1 261 ? -30.266 -6.694 3.499 1.00 40.84 261 ASP A CA 1
ATOM 2122 C C . ASP A 1 261 ? -30.472 -6.946 4.997 1.00 40.84 261 ASP A C 1
ATOM 2124 O O . ASP A 1 261 ? -29.678 -7.634 5.642 1.00 40.84 261 ASP A O 1
ATOM 2128 N N . LEU A 1 262 ? -31.494 -6.313 5.563 1.00 36.72 262 LEU A N 1
ATOM 2129 C CA . LEU A 1 262 ? -31.832 -6.393 6.981 1.00 36.72 262 LEU A CA 1
ATOM 2130 C C . LEU A 1 262 ? -33.117 -7.217 7.095 1.00 36.72 262 LEU A C 1
ATOM 2132 O O . LEU A 1 262 ? -34.209 -6.661 6.970 1.00 36.72 262 LEU A O 1
ATOM 2136 N N . THR A 1 263 ? -32.991 -8.524 7.324 1.00 39.16 263 THR A N 1
ATOM 2137 C CA . THR A 1 263 ? -34.100 -9.375 7.797 1.00 39.16 263 THR A CA 1
ATOM 2138 C C . THR A 1 263 ? -33.961 -9.663 9.275 1.00 39.16 263 THR A C 1
ATOM 2140 O O . THR A 1 263 ? -32.848 -10.087 9.662 1.00 39.16 263 THR A O 1
#

Secondary structure (DSSP, 8-state):
-HHHHHHHHHHHHHHHHHHHHHTTTT---HHHHHHHHHHHHHHHHHTT-HHHHHHHHHHHHHHHHHTT-HHHHHHHHHHHHHHHTTT-HHHHHHHHHHHHHHHHHTT-HHHHHHHHHHHHHHHHTTT-HHHHHHHHHHHHHHHHHTT--HHHHHHHHHHHHHHHHHHHHHHHHHT-HHHHHHHHHHHHHH-HHHHTSHHHHHHHHHHHHHHTT-HHHHHHHHHHHHHHSPPPHHHHHHHHHHHHHHH-----PPPTTS-----